Protein AF-A0A4Q3UPG7-F1 (afdb_monomer_lite)

Structure (mmCIF, N/CA/C/O backbone):
data_AF-A0A4Q3UPG7-F1
#
_entry.id   AF-A0A4Q3UPG7-F1
#
loop_
_atom_site.group_PDB
_atom_site.id
_atom_site.type_symbol
_atom_site.label_atom_id
_atom_site.label_alt_id
_atom_site.label_comp_id
_atom_site.label_asym_id
_atom_site.label_entity_id
_atom_site.label_seq_id
_atom_site.pdbx_PDB_ins_code
_atom_site.Cartn_x
_atom_site.Cartn_y
_atom_site.Cartn_z
_atom_site.occupancy
_atom_site.B_iso_or_equiv
_atom_site.auth_seq_id
_atom_site.auth_comp_id
_atom_site.auth_asym_id
_atom_site.auth_atom_id
_atom_site.pdbx_PDB_model_num
ATOM 1 N N . MET A 1 1 ? -21.166 -7.606 -18.083 1.00 28.77 1 MET A N 1
ATOM 2 C CA . MET A 1 1 ? -20.524 -8.848 -18.557 1.00 28.77 1 MET A CA 1
ATOM 3 C C . MET A 1 1 ? -19.059 -8.763 -18.164 1.00 28.77 1 MET A C 1
ATOM 5 O O . MET A 1 1 ? -18.473 -7.734 -18.474 1.00 28.77 1 MET A O 1
ATOM 9 N N . PRO A 1 2 ? -18.499 -9.704 -17.388 1.00 33.84 2 PRO A N 1
ATOM 10 C CA . PRO A 1 2 ? -17.054 -9.755 -17.221 1.00 33.84 2 PRO A CA 1
ATOM 11 C C . PRO A 1 2 ? -16.458 -10.169 -18.568 1.00 33.84 2 PRO A C 1
ATOM 13 O O . PRO A 1 2 ? -16.921 -11.130 -19.182 1.00 33.84 2 PRO A O 1
ATOM 16 N N . GLU A 1 3 ? -15.513 -9.381 -19.060 1.00 32.72 3 GLU A N 1
ATOM 17 C CA . GLU A 1 3 ? -14.758 -9.697 -20.264 1.00 32.72 3 GLU A CA 1
ATOM 18 C C . GLU A 1 3 ? -13.868 -10.898 -19.935 1.00 32.72 3 GLU A C 1
ATOM 20 O O . GLU A 1 3 ? -12.996 -10.824 -19.071 1.00 32.72 3 GLU A O 1
ATOM 25 N N . VAL A 1 4 ? -14.188 -12.047 -20.531 1.00 39.09 4 VAL A N 1
ATOM 26 C CA . VAL A 1 4 ? -13.334 -13.231 -20.474 1.00 39.09 4 VAL A CA 1
ATOM 27 C C . VAL A 1 4 ? -12.266 -13.004 -21.527 1.00 39.09 4 VAL A C 1
ATOM 29 O O . VAL A 1 4 ? -12.502 -13.228 -22.713 1.00 39.09 4 VAL A O 1
ATOM 32 N N . GLU A 1 5 ? -11.116 -12.496 -21.099 1.00 46.00 5 GLU A N 1
ATOM 33 C CA . GLU A 1 5 ? -9.942 -12.417 -21.953 1.00 46.00 5 GLU A CA 1
ATOM 34 C C . GLU A 1 5 ? -9.427 -13.844 -22.173 1.00 46.00 5 GLU A C 1
ATOM 36 O O . GLU A 1 5 ? -8.836 -14.473 -21.295 1.00 46.00 5 GLU A O 1
ATOM 41 N N . TYR A 1 6 ? -9.770 -14.403 -23.333 1.00 40.75 6 TYR A N 1
ATOM 42 C CA . TYR A 1 6 ? -9.279 -15.695 -23.790 1.00 40.75 6 TYR A CA 1
ATOM 43 C C . TYR A 1 6 ? -7.792 -15.531 -24.109 1.00 40.75 6 TYR A C 1
ATOM 45 O O . TYR A 1 6 ? -7.445 -15.028 -25.174 1.00 40.75 6 TYR A O 1
ATOM 53 N N . MET A 1 7 ? -6.914 -15.938 -23.195 1.00 46.81 7 MET A N 1
ATOM 54 C CA . MET A 1 7 ? -5.507 -16.153 -23.525 1.00 46.81 7 MET A CA 1
ATOM 55 C C . MET A 1 7 ? -5.405 -17.542 -24.164 1.00 46.81 7 MET A C 1
ATOM 57 O O . MET A 1 7 ? -5.657 -18.534 -23.476 1.00 46.81 7 MET A O 1
ATOM 61 N N . PRO A 1 8 ? -5.126 -17.658 -25.476 1.00 43.03 8 PRO A N 1
ATOM 62 C CA . PRO A 1 8 ? -4.897 -18.957 -26.086 1.00 43.03 8 PRO A CA 1
ATOM 63 C C . PRO A 1 8 ? -3.608 -19.515 -25.487 1.00 43.03 8 PRO A C 1
ATOM 65 O O . PRO A 1 8 ? -2.598 -18.816 -25.469 1.00 43.03 8 PRO A O 1
ATOM 68 N N . GLU A 1 9 ? -3.632 -20.758 -25.009 1.00 48.66 9 GLU A N 1
ATOM 69 C CA . GLU A 1 9 ? -2.475 -21.379 -24.349 1.00 48.66 9 GLU A CA 1
ATOM 70 C C . GLU A 1 9 ? -1.226 -21.495 -25.247 1.00 48.66 9 GLU A C 1
ATOM 72 O O . GLU A 1 9 ? -0.156 -21.753 -24.713 1.00 48.66 9 GLU A O 1
ATOM 77 N N . ASP A 1 10 ? -1.312 -21.230 -26.560 1.00 47.03 10 ASP A N 1
ATOM 78 C CA . ASP A 1 10 ? -0.224 -21.486 -27.514 1.00 47.03 10 ASP A CA 1
ATOM 79 C C . ASP A 1 10 ? -0.168 -20.501 -28.712 1.00 47.03 10 ASP A C 1
ATOM 81 O O . ASP A 1 10 ? -0.191 -20.920 -29.876 1.00 47.03 10 ASP A O 1
ATOM 85 N N . LEU A 1 11 ? -0.079 -19.181 -28.495 1.00 44.44 11 LEU A N 1
ATOM 86 C CA . LEU A 1 11 ? 0.258 -18.265 -29.601 1.00 44.44 11 LEU A CA 1
ATOM 87 C C . LEU A 1 11 ? 1.758 -18.344 -29.926 1.00 44.44 11 LEU A C 1
ATOM 89 O O . LEU A 1 11 ? 2.592 -17.646 -29.365 1.00 44.44 11 LEU A O 1
ATOM 93 N N . GLN A 1 12 ? 2.112 -19.218 -30.868 1.00 42.25 12 GLN A N 1
ATOM 94 C CA . GLN A 1 12 ? 3.460 -19.270 -31.430 1.00 42.25 12 GLN A CA 1
ATOM 95 C C . GLN A 1 12 ? 3.662 -18.132 -32.440 1.00 42.25 12 GLN A C 1
ATOM 97 O O . GLN A 1 12 ? 3.171 -18.201 -33.569 1.00 42.25 12 GLN A O 1
ATOM 102 N N . PHE A 1 13 ? 4.451 -17.118 -32.082 1.00 41.75 13 PHE A N 1
ATOM 103 C CA . PHE A 1 13 ? 5.036 -16.185 -33.046 1.00 41.75 13 PHE A CA 1
ATOM 104 C C . PHE A 1 13 ? 6.490 -16.584 -33.337 1.00 41.75 13 PHE A C 1
ATOM 106 O O . PHE A 1 13 ? 7.364 -16.553 -32.478 1.00 41.75 13 PHE A O 1
ATOM 113 N N . ASN A 1 14 ? 6.758 -16.955 -34.593 1.00 37.34 14 ASN A N 1
ATOM 114 C CA . ASN A 1 14 ? 8.103 -17.195 -35.132 1.00 37.34 14 ASN A CA 1
ATOM 115 C C . ASN A 1 14 ? 8.915 -18.338 -34.472 1.00 37.34 14 ASN A C 1
ATOM 117 O O . ASN A 1 14 ? 10.132 -18.237 -34.322 1.00 37.34 14 ASN A O 1
ATOM 121 N N . GLY A 1 15 ? 8.259 -19.442 -34.091 1.00 41.75 15 GLY A N 1
ATOM 122 C CA . GLY A 1 15 ? 8.940 -20.676 -33.659 1.00 41.75 15 GLY A CA 1
ATOM 123 C C . GLY A 1 15 ? 9.622 -20.606 -32.287 1.00 41.75 15 GLY A C 1
ATOM 124 O O . GLY A 1 15 ? 10.396 -21.495 -31.935 1.00 41.75 15 GLY A O 1
ATOM 125 N N . GLN A 1 16 ? 9.342 -19.564 -31.509 1.00 41.81 16 GLN A N 1
ATOM 126 C CA . GLN A 1 16 ? 9.644 -19.496 -30.085 1.00 41.81 16 GLN A CA 1
ATOM 127 C C . GLN A 1 16 ? 8.334 -19.792 -29.342 1.00 41.81 16 GLN A C 1
ATOM 129 O O . GLN A 1 16 ? 7.295 -19.230 -29.688 1.00 41.81 16 GLN A O 1
ATOM 134 N N . LEU A 1 17 ? 8.359 -20.692 -28.357 1.00 42.75 17 LEU A N 1
ATOM 135 C CA . LEU A 1 17 ? 7.276 -20.771 -27.376 1.00 42.75 17 LEU A CA 1
ATOM 136 C C . LEU A 1 17 ? 7.246 -19.405 -26.679 1.00 42.75 17 LEU A C 1
ATOM 138 O O . LEU A 1 17 ? 8.226 -19.048 -26.023 1.00 42.75 17 LEU A O 1
ATOM 142 N N . GLU A 1 18 ? 6.190 -18.612 -26.869 1.00 46.19 18 GLU A N 1
ATOM 143 C CA . GLU A 1 18 ? 5.975 -17.442 -26.023 1.00 46.19 18 GLU A CA 1
ATOM 144 C C . GLU A 1 18 ? 5.676 -17.967 -24.622 1.00 46.19 18 GLU A C 1
ATOM 146 O O . GLU A 1 18 ? 4.547 -18.291 -24.270 1.00 46.19 18 GLU A O 1
ATOM 151 N N . ASP A 1 19 ? 6.722 -18.046 -23.804 1.00 45.44 19 ASP A N 1
ATOM 152 C CA . ASP A 1 19 ? 6.666 -18.327 -22.369 1.00 45.44 19 ASP A CA 1
ATOM 153 C C . ASP A 1 19 ? 6.059 -17.128 -21.604 1.00 45.44 19 ASP A C 1
ATOM 155 O O . ASP A 1 19 ? 6.418 -16.809 -20.473 1.00 45.44 19 ASP A O 1
ATOM 159 N N . TYR A 1 20 ? 5.137 -16.409 -22.250 1.00 47.00 20 TYR A N 1
ATOM 160 C CA . TYR A 1 20 ? 4.402 -15.278 -21.719 1.00 47.00 20 TYR A CA 1
ATOM 161 C C . TYR A 1 20 ? 3.188 -15.799 -20.957 1.00 47.00 20 TYR A C 1
ATOM 163 O O . TYR A 1 20 ? 2.046 -15.422 -21.205 1.00 47.00 20 TYR A O 1
ATOM 171 N N . LYS A 1 21 ? 3.434 -16.729 -20.031 1.00 48.00 21 LYS A N 1
ATOM 172 C CA . LYS A 1 21 ? 2.437 -17.067 -19.027 1.00 48.00 21 LYS A CA 1
ATOM 173 C C . LYS A 1 21 ? 2.444 -15.916 -18.039 1.00 48.00 21 LYS A C 1
ATOM 175 O O . LYS A 1 21 ? 3.421 -15.790 -17.295 1.00 48.00 21 LYS A O 1
ATOM 180 N N . PRO A 1 22 ? 1.405 -15.069 -17.998 1.00 55.09 22 PRO A N 1
ATOM 181 C CA . PRO A 1 22 ? 1.314 -14.142 -16.897 1.00 55.09 22 PRO A CA 1
ATOM 182 C C . PRO A 1 22 ? 1.354 -14.937 -15.596 1.00 55.09 22 PRO A C 1
ATOM 184 O O . PRO A 1 22 ? 0.688 -15.969 -15.478 1.00 55.09 22 PRO A O 1
ATOM 187 N N . GLN A 1 23 ? 2.158 -14.494 -14.633 1.00 57.50 23 GLN A N 1
ATOM 188 C CA . GLN A 1 23 ? 2.256 -15.183 -13.351 1.00 57.50 23 GLN A CA 1
ATOM 189 C C . GLN A 1 23 ? 0.854 -15.365 -12.748 1.00 57.50 23 GLN A C 1
ATOM 191 O O . GLN A 1 23 ? 0.198 -14.395 -12.365 1.00 57.50 23 GLN A O 1
ATOM 196 N N . VAL A 1 24 ? 0.406 -16.616 -12.628 1.00 59.88 24 VAL A N 1
ATOM 197 C CA . VAL A 1 24 ? -0.835 -16.955 -11.927 1.00 59.88 24 VAL A CA 1
ATOM 198 C C . VAL A 1 24 ? -0.536 -16.931 -10.431 1.00 59.88 24 VAL A C 1
ATOM 200 O O . VAL A 1 24 ? -0.119 -17.919 -9.828 1.00 59.88 24 VAL A O 1
ATOM 203 N N . ALA A 1 25 ? -0.688 -15.755 -9.833 1.00 67.50 25 ALA A N 1
ATOM 204 C CA . ALA A 1 25 ? -0.601 -15.566 -8.395 1.00 67.50 25 ALA A CA 1
ATOM 205 C C . ALA A 1 25 ? -1.953 -15.919 -7.750 1.00 67.50 25 ALA A C 1
ATOM 207 O O . ALA A 1 25 ? -2.943 -15.215 -7.939 1.00 67.50 25 ALA A O 1
ATOM 208 N N . CYS A 1 26 ? -1.997 -16.995 -6.959 1.00 73.56 26 CYS A N 1
ATOM 209 C CA . CYS A 1 26 ? -3.154 -17.358 -6.133 1.00 73.56 26 CYS A CA 1
ATOM 210 C C . CYS A 1 26 ? -2.813 -17.176 -4.645 1.00 73.56 26 CYS A C 1
ATOM 212 O O . CYS A 1 26 ? -2.568 -18.167 -3.954 1.00 73.56 26 CYS A O 1
ATOM 214 N N . PRO A 1 27 ? -2.722 -15.928 -4.145 1.00 81.81 27 PRO A N 1
ATOM 215 C CA . PRO A 1 27 ? -2.449 -15.693 -2.737 1.00 81.81 27 PRO A CA 1
ATOM 216 C C . PRO A 1 27 ? -3.600 -16.210 -1.872 1.00 81.81 27 PRO A C 1
ATOM 218 O O . PRO A 1 27 ? -4.745 -16.335 -2.315 1.00 81.81 27 PRO A O 1
ATOM 221 N N . THR A 1 28 ? -3.292 -16.474 -0.608 1.00 88.44 28 THR A N 1
ATOM 222 C CA . THR A 1 28 ? -4.290 -16.837 0.397 1.00 88.44 28 THR A CA 1
ATOM 223 C C . THR A 1 28 ? -5.386 -15.778 0.477 1.00 88.44 28 THR A C 1
ATOM 225 O O . THR A 1 28 ? -5.110 -14.578 0.517 1.00 88.44 28 THR A O 1
ATOM 228 N N . GLU A 1 29 ? -6.638 -16.231 0.505 1.00 88.62 29 GLU A N 1
ATOM 229 C CA . GLU A 1 29 ? -7.807 -15.356 0.542 1.00 88.62 29 GLU A CA 1
ATOM 230 C C . GLU A 1 29 ? -7.776 -14.424 1.763 1.00 88.62 29 GLU A C 1
ATOM 232 O O . GLU A 1 29 ? -7.679 -14.872 2.909 1.00 88.62 29 GLU A O 1
ATOM 237 N N . ALA A 1 30 ? -7.933 -13.122 1.514 1.00 91.12 30 ALA A N 1
ATOM 238 C CA . ALA A 1 30 ? -8.031 -12.122 2.566 1.00 91.12 30 ALA A CA 1
ATOM 239 C C . ALA A 1 30 ? -9.278 -12.335 3.444 1.00 91.12 30 ALA A C 1
ATOM 241 O O . ALA A 1 30 ? -10.335 -12.770 2.986 1.00 91.12 30 ALA A O 1
ATOM 242 N N . ARG A 1 31 ? -9.181 -11.979 4.726 1.00 92.44 31 ARG A N 1
ATOM 243 C CA . ARG A 1 31 ? -10.301 -12.046 5.675 1.00 92.44 31 ARG A CA 1
ATOM 244 C C . ARG A 1 31 ? -10.858 -10.651 5.942 1.00 92.44 31 ARG A C 1
ATOM 246 O O . ARG A 1 31 ? -10.098 -9.694 6.071 1.00 92.44 31 ARG A O 1
ATOM 253 N N . ARG A 1 32 ? -12.188 -10.544 6.040 1.00 92.31 32 ARG A N 1
ATOM 254 C CA . ARG A 1 32 ? -12.870 -9.322 6.502 1.00 92.31 32 ARG A CA 1
ATOM 255 C C . ARG A 1 32 ? -12.508 -9.025 7.960 1.00 92.31 32 ARG A C 1
ATOM 257 O O . ARG A 1 32 ? -12.019 -9.900 8.679 1.00 92.31 32 ARG A O 1
ATOM 264 N N . LEU A 1 33 ? -12.767 -7.791 8.393 1.00 89.94 33 LEU A N 1
ATOM 265 C CA . LEU A 1 33 ? -12.587 -7.405 9.789 1.00 89.94 33 LEU A CA 1
ATOM 266 C C . LEU A 1 33 ? -13.518 -8.228 10.675 1.00 89.94 33 LEU A C 1
ATOM 268 O O . LEU A 1 33 ? -14.729 -8.271 10.472 1.00 89.94 33 LEU A O 1
ATOM 272 N N . GLN A 1 34 ? -12.921 -8.898 11.650 1.00 90.31 34 GLN A N 1
ATOM 273 C CA . GLN A 1 34 ? -13.610 -9.751 12.602 1.00 90.31 34 GLN A CA 1
ATOM 274 C C . GLN A 1 34 ? -12.802 -9.829 13.892 1.00 90.31 34 GLN A C 1
ATOM 276 O O . GLN A 1 34 ? -11.616 -9.488 13.926 1.00 90.31 34 GLN A O 1
ATOM 281 N N . SER A 1 35 ? -13.445 -10.302 14.956 1.00 91.38 35 SER A N 1
ATOM 282 C CA . SER A 1 35 ? -12.731 -10.657 16.176 1.00 91.38 35 SER A CA 1
ATOM 283 C C . SER A 1 35 ? -11.923 -11.932 15.944 1.00 91.38 35 SER A C 1
ATOM 285 O O . SER A 1 35 ? -12.436 -12.904 15.391 1.00 91.38 35 SER A O 1
ATOM 287 N N . TRP A 1 36 ? -10.666 -11.926 16.379 1.00 94.50 36 TRP A N 1
ATOM 288 C CA . TRP A 1 36 ? -9.783 -13.081 16.306 1.00 94.50 36 TRP A CA 1
ATOM 289 C C . TRP A 1 36 ? -9.344 -13.503 17.705 1.00 94.50 36 TRP A C 1
ATOM 291 O O . TRP A 1 36 ? -8.939 -12.665 18.512 1.00 94.50 36 TRP A O 1
ATOM 301 N N . SER A 1 37 ? -9.340 -14.811 17.971 1.00 97.12 37 SER A N 1
ATOM 302 C CA . SER A 1 37 ? -8.476 -15.346 19.025 1.00 97.12 37 SER A CA 1
ATOM 303 C C . SER A 1 37 ? -7.020 -15.313 18.550 1.00 97.12 37 SER A C 1
ATOM 305 O O . SER A 1 37 ? -6.747 -15.348 17.346 1.00 97.12 37 SER A O 1
ATOM 307 N N . ARG A 1 38 ? -6.070 -15.268 19.492 1.00 94.81 38 ARG A N 1
ATOM 308 C CA . ARG A 1 38 ? -4.634 -15.277 19.170 1.00 94.81 38 ARG A CA 1
ATOM 309 C C . ARG A 1 38 ? -4.253 -16.487 18.309 1.00 94.81 38 ARG A C 1
ATOM 311 O O . ARG A 1 38 ? -3.569 -16.318 17.304 1.00 94.81 38 ARG A O 1
ATOM 318 N N . ASP A 1 39 ? -4.749 -17.668 18.662 1.00 97.06 39 ASP A N 1
ATOM 319 C CA . ASP A 1 39 ? -4.423 -18.911 17.955 1.00 97.06 39 ASP A CA 1
ATOM 320 C C . ASP A 1 39 ? -5.033 -18.953 16.552 1.00 97.06 39 ASP A C 1
ATOM 322 O O . ASP A 1 39 ? -4.366 -19.355 15.597 1.00 97.06 39 ASP A O 1
ATOM 326 N N . ALA A 1 40 ? -6.275 -18.481 16.393 1.00 96.62 40 ALA A N 1
ATOM 327 C CA . ALA A 1 40 ? -6.917 -18.411 15.083 1.00 96.62 40 ALA A CA 1
ATOM 328 C C . ALA A 1 40 ? -6.204 -17.408 14.164 1.00 96.62 40 ALA A C 1
ATOM 330 O O . ALA A 1 40 ? -5.979 -17.709 12.990 1.00 96.62 40 ALA A O 1
ATOM 331 N N . LEU A 1 41 ? -5.797 -16.251 14.701 1.00 95.00 41 LEU A N 1
ATOM 332 C CA . LEU A 1 41 ? -5.026 -15.266 13.947 1.00 95.00 41 LEU A CA 1
ATOM 333 C C . LEU A 1 41 ? -3.671 -15.835 13.529 1.00 95.00 41 LEU A C 1
ATOM 335 O O . LEU A 1 41 ? -3.329 -15.765 12.355 1.00 95.00 41 LEU A O 1
ATOM 339 N N . SER A 1 42 ? -2.922 -16.434 14.459 1.00 95.06 42 SER A N 1
ATOM 340 C CA . SER A 1 42 ? -1.618 -17.039 14.161 1.00 95.06 42 SER A CA 1
ATOM 341 C C . SER A 1 42 ? -1.739 -18.135 13.100 1.00 95.06 42 SER A C 1
ATOM 343 O O . SER A 1 42 ? -0.975 -18.148 12.136 1.00 95.06 42 SER A O 1
ATOM 345 N N . THR A 1 43 ? -2.756 -18.993 13.218 1.00 95.88 43 THR A N 1
ATOM 346 C CA . THR A 1 43 ? -3.044 -20.038 12.228 1.00 95.88 43 THR A CA 1
ATOM 347 C C . THR A 1 43 ? -3.268 -19.435 10.847 1.00 95.88 43 THR A C 1
ATOM 349 O O . THR A 1 43 ? -2.646 -19.873 9.885 1.00 95.88 43 THR A O 1
ATOM 352 N N . TYR A 1 44 ? -4.103 -18.398 10.743 1.00 94.88 44 TYR A N 1
ATOM 353 C CA . TYR A 1 44 ? -4.355 -17.717 9.476 1.00 94.88 44 TYR A CA 1
ATOM 354 C C . TYR A 1 44 ? -3.095 -17.043 8.916 1.00 94.88 44 TYR A C 1
ATOM 356 O O . TYR A 1 44 ? -2.772 -17.245 7.747 1.00 94.88 44 TYR A O 1
ATOM 364 N N . LEU A 1 45 ? -2.338 -16.309 9.736 1.00 92.44 45 LEU A N 1
ATOM 365 C CA . LEU A 1 45 ? -1.101 -15.651 9.304 1.00 92.44 45 LEU A CA 1
ATOM 366 C C . LEU A 1 45 ? -0.079 -16.656 8.747 1.00 92.44 45 LEU A C 1
ATOM 368 O O . LEU A 1 45 ? 0.544 -16.385 7.724 1.00 92.44 45 LEU A O 1
ATOM 372 N N . ASN A 1 46 ? 0.017 -17.854 9.330 1.00 92.06 46 ASN A N 1
ATOM 373 C CA . ASN A 1 46 ? 0.909 -18.917 8.850 1.00 92.06 46 ASN A CA 1
ATOM 374 C C . ASN A 1 46 ? 0.517 -19.485 7.472 1.00 92.06 46 ASN A C 1
ATOM 376 O O . ASN A 1 46 ? 1.351 -20.098 6.795 1.00 92.06 46 ASN A O 1
ATOM 380 N N . THR A 1 47 ? -0.731 -19.274 7.038 1.00 91.12 47 THR A N 1
ATOM 381 C CA . THR A 1 47 ? -1.189 -19.657 5.693 1.00 91.12 47 THR A CA 1
ATOM 382 C C . THR A 1 47 ? -0.848 -18.626 4.624 1.00 91.12 47 THR A C 1
ATOM 384 O O . THR A 1 47 ? -0.948 -18.944 3.443 1.00 91.12 47 THR A O 1
ATOM 387 N N . LEU A 1 48 ? -0.448 -17.404 4.990 1.00 88.69 48 LEU A N 1
ATOM 388 C CA . LEU A 1 48 ? -0.152 -16.358 4.014 1.00 88.69 48 LEU A CA 1
ATOM 389 C C . LEU A 1 48 ? 1.108 -16.708 3.211 1.00 88.69 48 LEU A C 1
ATOM 391 O O . LEU A 1 48 ? 2.114 -17.183 3.747 1.00 88.69 48 LEU A O 1
ATOM 395 N N . ARG A 1 49 ? 1.040 -16.489 1.898 1.00 83.00 49 ARG A N 1
ATOM 396 C CA . ARG A 1 49 ? 2.144 -16.689 0.956 1.00 83.00 49 ARG A CA 1
ATOM 397 C C . ARG A 1 49 ? 2.198 -15.493 0.016 1.00 83.00 49 ARG A C 1
ATOM 399 O O . ARG A 1 49 ? 1.213 -15.211 -0.667 1.00 83.00 49 ARG A O 1
ATOM 406 N N . ALA A 1 50 ? 3.329 -14.795 0.006 1.00 79.75 50 ALA A N 1
ATOM 407 C CA . ALA A 1 50 ? 3.583 -13.728 -0.950 1.00 79.75 50 ALA A CA 1
ATOM 408 C C . ALA A 1 50 ? 3.858 -14.341 -2.333 1.00 79.75 50 ALA A C 1
ATOM 410 O O . ALA A 1 50 ? 4.652 -15.269 -2.467 1.00 79.75 50 ALA A O 1
ATOM 411 N N . THR A 1 51 ? 3.149 -13.858 -3.348 1.00 77.69 51 THR A N 1
ATOM 412 C CA . THR A 1 51 ? 3.301 -14.247 -4.755 1.00 77.69 51 THR A CA 1
ATOM 413 C C . THR A 1 51 ? 2.778 -13.104 -5.627 1.00 77.69 51 THR A C 1
ATOM 415 O O . THR A 1 51 ? 1.935 -12.326 -5.177 1.00 77.69 51 THR A O 1
ATOM 418 N N . GLY A 1 52 ? 3.254 -12.998 -6.864 1.00 80.06 52 GLY A N 1
ATOM 419 C CA . GLY A 1 52 ? 2.977 -11.872 -7.757 1.00 80.06 52 GLY A CA 1
ATOM 420 C C . GLY A 1 52 ? 3.960 -10.709 -7.595 1.00 80.06 52 GLY A C 1
ATOM 421 O O . GLY A 1 52 ? 5.055 -10.874 -7.062 1.00 80.06 52 GLY A O 1
ATOM 422 N N . GLY A 1 53 ? 3.547 -9.535 -8.080 1.00 84.31 53 GLY A N 1
ATOM 423 C CA . GLY A 1 53 ? 4.293 -8.281 -7.954 1.00 84.31 53 GLY A CA 1
ATOM 424 C C . GLY A 1 53 ? 3.956 -7.490 -6.685 1.00 84.31 53 GLY A C 1
ATOM 425 O O . GLY A 1 53 ? 2.976 -7.757 -5.985 1.00 84.31 53 GLY A O 1
ATOM 426 N N . THR A 1 54 ? 4.736 -6.447 -6.433 1.00 88.25 54 THR A N 1
ATOM 427 C CA . THR A 1 54 ? 4.658 -5.564 -5.266 1.00 88.25 54 THR A CA 1
ATOM 428 C C . THR A 1 54 ? 3.828 -4.317 -5.578 1.00 88.25 54 THR A C 1
ATOM 430 O O . THR A 1 54 ? 4.350 -3.262 -5.936 1.00 88.25 54 THR A O 1
ATOM 433 N N . TYR A 1 55 ? 2.506 -4.421 -5.418 1.00 91.19 55 TYR A N 1
ATOM 434 C CA . TYR A 1 55 ? 1.569 -3.305 -5.604 1.00 91.19 55 TYR A CA 1
ATOM 435 C C . TYR A 1 55 ? 1.184 -2.639 -4.277 1.00 91.19 55 TYR A C 1
ATOM 437 O O . TYR A 1 55 ? 0.178 -3.002 -3.652 1.00 91.19 55 TYR A O 1
ATOM 445 N N . HIS A 1 56 ? 1.937 -1.618 -3.857 1.00 94.00 56 HIS A N 1
ATOM 446 C CA . HIS A 1 56 ? 1.627 -0.920 -2.602 1.00 94.00 56 HIS A CA 1
ATOM 447 C C . HIS A 1 56 ? 0.275 -0.199 -2.634 1.00 94.00 56 HIS A C 1
ATOM 449 O O . HIS A 1 56 ? -0.481 -0.243 -1.659 1.00 94.00 56 HIS A O 1
ATOM 455 N N . ASP A 1 57 ? -0.078 0.420 -3.763 1.00 95.12 57 ASP A N 1
ATOM 456 C CA . ASP A 1 57 ? -1.335 1.156 -3.914 1.00 95.12 57 ASP A CA 1
ATOM 457 C C . ASP A 1 57 ? -2.563 0.238 -3.861 1.00 95.12 57 ASP A C 1
ATOM 459 O O . ASP A 1 57 ? -3.569 0.594 -3.244 1.00 95.12 57 ASP A O 1
ATOM 463 N N . ASN A 1 58 ? -2.492 -0.962 -4.444 1.00 93.12 58 ASN A N 1
ATOM 464 C CA . ASN A 1 58 ? -3.577 -1.939 -4.362 1.00 93.12 58 ASN A CA 1
ATOM 465 C C . ASN A 1 58 ? -3.795 -2.419 -2.922 1.00 93.12 58 ASN A C 1
ATOM 467 O O . ASN A 1 58 ? -4.943 -2.440 -2.463 1.00 93.12 58 ASN A O 1
ATOM 471 N N . GLY A 1 59 ? -2.717 -2.751 -2.201 1.00 92.44 59 GLY A N 1
ATOM 472 C CA . GLY A 1 59 ? -2.793 -3.145 -0.792 1.00 92.44 59 GLY A CA 1
ATOM 473 C C . GLY A 1 59 ? -3.425 -2.049 0.069 1.00 92.44 59 GLY A C 1
ATOM 474 O O . GLY A 1 59 ? -4.416 -2.287 0.764 1.00 92.44 59 GLY A O 1
ATOM 475 N N . MET A 1 60 ? -2.930 -0.815 -0.059 1.00 96.69 60 MET A N 1
ATOM 476 C CA . MET A 1 60 ? -3.451 0.332 0.688 1.00 96.69 60 MET A CA 1
ATOM 477 C C . MET A 1 60 ? -4.917 0.639 0.343 1.00 96.69 60 MET A C 1
ATOM 479 O O . MET A 1 60 ? -5.740 0.882 1.227 1.00 96.69 60 MET A O 1
ATOM 483 N N . ARG A 1 61 ? -5.295 0.572 -0.939 1.00 95.44 61 ARG A N 1
ATOM 484 C CA . ARG A 1 61 ? -6.677 0.804 -1.384 1.00 95.44 61 ARG A CA 1
ATOM 485 C C . ARG A 1 61 ? -7.653 -0.189 -0.757 1.00 95.44 61 ARG A C 1
ATOM 487 O O . ARG A 1 61 ? -8.741 0.211 -0.335 1.00 95.44 61 ARG A O 1
ATOM 494 N N . TRP A 1 62 ? -7.298 -1.471 -0.718 1.00 94.00 62 TRP A N 1
ATOM 495 C CA . TRP A 1 62 ? -8.141 -2.487 -0.091 1.00 94.00 62 TRP A CA 1
ATOM 496 C C . TRP A 1 62 ? -8.200 -2.328 1.425 1.00 94.00 62 TRP A C 1
ATOM 498 O O . TRP A 1 62 ? -9.300 -2.400 1.970 1.00 94.00 62 TRP A O 1
ATOM 508 N N . ALA A 1 63 ? -7.085 -1.999 2.084 1.00 95.38 63 ALA A N 1
ATOM 509 C CA . ALA A 1 63 ? -7.066 -1.707 3.518 1.00 95.38 63 ALA A CA 1
ATOM 510 C C . ALA A 1 63 ? -8.033 -0.563 3.883 1.00 95.38 63 ALA A C 1
ATOM 512 O O . ALA A 1 63 ? -8.868 -0.706 4.776 1.00 95.38 63 ALA A O 1
ATOM 513 N N . ILE A 1 64 ? -8.014 0.542 3.126 1.00 95.25 64 ILE A N 1
ATOM 514 C CA . ILE A 1 64 ? -8.931 1.676 3.336 1.00 95.25 64 ILE A CA 1
ATOM 515 C C . ILE A 1 64 ? -10.389 1.267 3.114 1.00 95.25 64 ILE A C 1
ATOM 517 O O . ILE A 1 64 ? -11.271 1.678 3.869 1.00 95.25 64 ILE A O 1
ATOM 521 N N . ARG A 1 65 ? -10.672 0.454 2.089 1.00 93.94 65 ARG A N 1
ATOM 522 C CA . ARG A 1 65 ? -12.034 -0.035 1.820 1.00 93.94 65 ARG A CA 1
ATOM 523 C C . ARG A 1 65 ? -12.544 -0.953 2.917 1.00 93.94 65 ARG A C 1
ATOM 525 O O . ARG A 1 65 ? -13.700 -0.814 3.307 1.00 93.94 65 ARG A O 1
ATOM 532 N N . MET A 1 66 ? -11.691 -1.843 3.416 1.00 93.69 66 MET A N 1
ATOM 533 C CA . MET A 1 66 ? -12.006 -2.717 4.542 1.00 93.69 66 MET A CA 1
ATOM 534 C C . MET A 1 66 ? -12.254 -1.934 5.825 1.00 93.69 66 MET A C 1
ATOM 536 O O . MET A 1 66 ? -13.070 -2.385 6.607 1.00 93.69 66 MET A O 1
ATOM 540 N N . LEU A 1 67 ? -11.619 -0.773 6.018 1.00 94.44 67 LEU A N 1
ATOM 541 C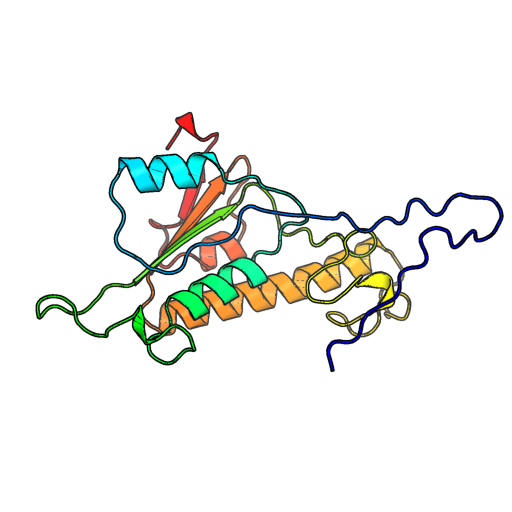 CA . LEU A 1 67 ? -11.797 0.084 7.199 1.00 94.44 67 LEU A CA 1
ATOM 542 C C . LEU A 1 67 ? -12.871 1.176 7.034 1.00 94.44 67 LEU A C 1
ATOM 544 O O . LEU A 1 67 ? -13.125 1.972 7.948 1.00 94.44 67 LEU A O 1
ATOM 548 N N . SER A 1 68 ? -13.498 1.276 5.861 1.00 91.69 68 SER A N 1
ATOM 549 C CA . SER A 1 68 ? -14.437 2.357 5.562 1.00 91.69 68 SER A CA 1
ATOM 550 C C . SER A 1 68 ? -15.799 2.131 6.223 1.00 91.69 68 SER A C 1
ATOM 552 O O . SER A 1 68 ? -16.519 1.196 5.881 1.00 91.69 68 SER A O 1
ATOM 554 N N . GLY A 1 69 ? -16.208 3.059 7.096 1.00 90.25 69 GLY A N 1
ATOM 555 C CA . GLY A 1 69 ? -17.532 3.032 7.740 1.00 90.25 69 GLY A CA 1
ATOM 556 C C . GLY A 1 69 ? -18.703 3.342 6.797 1.00 90.25 69 GLY A C 1
ATOM 557 O O . GLY A 1 69 ? -19.850 3.117 7.153 1.00 90.25 69 GLY A O 1
ATOM 558 N N . SER A 1 70 ? -18.427 3.834 5.587 1.00 89.69 70 SER A N 1
ATOM 559 C CA . SER A 1 70 ? -19.428 4.123 4.548 1.00 89.69 70 SER A CA 1
ATOM 560 C C . SER A 1 70 ? -19.261 3.257 3.292 1.00 89.69 70 SER A C 1
ATOM 562 O O . SER A 1 70 ? -19.871 3.532 2.263 1.00 89.69 70 SER A O 1
ATOM 564 N N . GLY A 1 71 ? -18.397 2.235 3.345 1.00 90.06 71 GLY A N 1
ATOM 565 C CA . GLY A 1 71 ? -18.136 1.332 2.224 1.00 90.06 71 GLY A CA 1
ATOM 566 C C . GLY A 1 71 ? -19.029 0.089 2.209 1.00 90.06 71 GLY A C 1
ATOM 567 O O . GLY A 1 71 ? -19.913 -0.082 3.042 1.00 90.06 71 GLY A O 1
ATOM 568 N N . VAL A 1 72 ? -18.730 -0.828 1.286 1.00 92.19 72 VAL A N 1
ATOM 569 C CA . VAL A 1 72 ? -19.412 -2.134 1.165 1.00 92.19 72 VAL A CA 1
ATOM 570 C C . VAL A 1 72 ? -19.235 -3.037 2.396 1.00 92.19 72 VAL A C 1
ATOM 572 O O . VAL A 1 72 ? -20.020 -3.955 2.598 1.00 92.19 72 VAL A O 1
ATOM 575 N N . PHE A 1 73 ? -18.228 -2.760 3.229 1.00 93.00 73 PHE A N 1
ATOM 576 C CA . PHE A 1 73 ? -17.946 -3.457 4.488 1.00 93.00 73 PHE A CA 1
ATOM 577 C C . PHE A 1 73 ? -18.278 -2.595 5.717 1.00 93.00 73 PHE A C 1
ATOM 579 O O . PHE A 1 73 ? -17.716 -2.792 6.794 1.00 93.00 73 PHE A O 1
ATOM 586 N N . SER A 1 74 ? -19.176 -1.615 5.572 1.00 91.50 74 SER A N 1
ATOM 587 C CA . SER A 1 74 ? -19.586 -0.718 6.663 1.00 91.50 74 SER A CA 1
ATOM 588 C C . SER A 1 74 ? -20.123 -1.467 7.884 1.00 91.50 74 SER A C 1
ATOM 590 O O . SER A 1 74 ? -19.877 -1.036 9.008 1.00 91.50 74 SER A O 1
ATOM 592 N N . SER A 1 75 ? -20.772 -2.620 7.676 1.00 91.56 75 SER A N 1
ATOM 593 C CA . SER A 1 75 ? -21.253 -3.506 8.746 1.00 91.56 75 SER A CA 1
ATOM 594 C C . SER A 1 75 ? -20.154 -3.951 9.713 1.00 91.56 75 SER A C 1
ATOM 596 O O . SER A 1 75 ? -20.440 -4.199 10.879 1.00 91.56 75 SER A O 1
ATOM 598 N N . ASP A 1 76 ? -18.908 -4.030 9.245 1.00 91.81 76 ASP A N 1
ATOM 599 C CA . ASP A 1 76 ? -17.765 -4.492 10.042 1.00 91.81 76 ASP A CA 1
ATOM 600 C C . ASP A 1 76 ? -17.035 -3.321 10.715 1.00 91.81 76 ASP A C 1
ATOM 602 O O . ASP A 1 76 ? -16.082 -3.518 11.464 1.00 91.81 76 ASP A O 1
ATOM 606 N N . ASN A 1 77 ? -17.459 -2.087 10.425 1.00 90.94 77 ASN A N 1
ATOM 607 C CA . ASN A 1 77 ? -16.768 -0.855 10.793 1.00 90.94 77 ASN A CA 1
ATOM 608 C C . ASN A 1 77 ? -17.693 0.124 11.523 1.00 90.94 77 ASN A C 1
ATOM 610 O O . ASN A 1 77 ? -17.879 1.255 11.050 1.00 90.94 77 ASN A O 1
ATOM 614 N N . PRO A 1 78 ? -18.272 -0.271 12.670 1.00 90.19 78 PRO A N 1
ATOM 615 C CA . PRO A 1 78 ? -19.134 0.617 13.429 1.00 90.19 78 PRO A CA 1
ATOM 616 C C . PRO A 1 78 ? -18.345 1.833 13.936 1.00 90.19 78 PRO A C 1
ATOM 618 O O . PRO A 1 78 ? -17.149 1.754 14.216 1.00 90.19 78 PRO A O 1
ATOM 621 N N . ALA A 1 79 ? -19.021 2.976 14.070 1.00 90.00 79 ALA A N 1
ATOM 622 C CA . ALA A 1 79 ? -18.409 4.181 14.635 1.00 90.00 79 ALA A CA 1
ATOM 623 C C . ALA A 1 79 ? -18.072 4.012 16.127 1.00 90.00 79 ALA A C 1
ATOM 625 O O . ALA A 1 79 ? -17.113 4.605 16.621 1.00 90.00 79 ALA A O 1
ATOM 626 N N . THR A 1 80 ? -18.852 3.190 16.834 1.00 91.81 80 THR A N 1
ATOM 627 C CA . THR A 1 80 ? -18.678 2.895 18.254 1.00 91.81 80 THR A CA 1
ATOM 628 C C . THR A 1 80 ? -18.793 1.399 18.529 1.00 91.81 80 THR A C 1
ATOM 630 O O . THR A 1 80 ? -19.548 0.681 17.875 1.00 91.81 80 THR A O 1
ATOM 633 N N . PHE A 1 81 ? -18.049 0.924 19.523 1.00 88.50 81 PHE A N 1
ATOM 634 C CA . PHE A 1 81 ? -18.110 -0.444 20.025 1.00 88.50 81 PHE A CA 1
ATOM 635 C C . PHE A 1 81 ? -18.020 -0.406 21.552 1.00 88.50 81 PHE A C 1
ATOM 637 O O . PHE A 1 81 ? -17.137 0.244 22.107 1.00 88.50 81 PHE A O 1
ATOM 644 N N . GLY A 1 82 ? -18.974 -1.033 22.248 1.00 87.69 82 GLY A N 1
ATOM 645 C CA . GLY A 1 82 ? -19.028 -0.989 23.717 1.00 87.69 82 GLY A CA 1
ATOM 646 C C . GLY A 1 82 ? -19.163 0.427 24.303 1.00 87.69 82 GLY A C 1
ATOM 647 O O . GLY A 1 82 ? -18.648 0.689 25.382 1.00 87.69 82 GLY A O 1
ATOM 648 N N . GLY A 1 83 ? -19.803 1.355 23.580 1.00 91.44 83 GLY A N 1
ATOM 649 C CA . GLY A 1 83 ? -19.967 2.754 24.004 1.00 91.44 83 GLY A CA 1
ATOM 650 C C . GLY A 1 83 ? -18.753 3.660 23.760 1.00 91.44 83 GLY A C 1
ATOM 651 O O . GLY A 1 83 ? -18.840 4.858 24.011 1.00 91.44 83 GLY A O 1
ATOM 652 N N . MET A 1 84 ? -17.653 3.122 23.228 1.00 93.06 84 MET A N 1
ATOM 653 C CA . MET A 1 84 ? -16.429 3.869 22.924 1.00 93.06 84 MET A CA 1
ATOM 654 C C . MET A 1 84 ? -16.250 4.045 21.410 1.00 93.06 84 MET A C 1
ATOM 656 O O . MET A 1 84 ? -16.636 3.149 20.653 1.00 93.06 84 MET A O 1
ATOM 660 N N . PRO A 1 85 ? -15.660 5.159 20.935 1.00 92.56 85 PRO A N 1
ATOM 661 C CA . PRO A 1 85 ? -15.273 5.307 19.535 1.00 92.56 85 PRO A CA 1
ATOM 662 C C . PRO A 1 85 ? -14.291 4.216 19.095 1.00 92.56 85 PRO A C 1
ATOM 664 O O . PRO A 1 85 ? -13.388 3.845 19.844 1.00 92.56 85 PRO A O 1
ATOM 667 N N . VAL A 1 86 ? -14.448 3.718 17.869 1.00 91.62 86 VAL A N 1
ATOM 668 C CA . VAL A 1 86 ? -13.536 2.716 17.298 1.00 91.62 86 VAL A CA 1
ATOM 669 C C . VAL A 1 86 ? -12.316 3.399 16.682 1.00 91.62 86 VAL A C 1
ATOM 671 O O . VAL A 1 86 ? -12.439 4.161 15.722 1.00 91.62 86 VAL A O 1
ATOM 674 N N . SER A 1 87 ? -11.128 3.074 17.192 1.00 93.25 87 SER A N 1
ATOM 675 C CA . SER A 1 87 ? -9.853 3.451 16.572 1.00 93.25 87 SER A CA 1
ATOM 676 C C . SER A 1 87 ? -9.497 2.500 15.430 1.00 93.25 87 SER A C 1
ATOM 678 O O . SER A 1 87 ? -9.667 1.286 15.545 1.00 93.25 87 SER A O 1
ATOM 680 N N . LYS A 1 88 ? -8.981 3.047 14.325 1.00 94.50 88 LYS A N 1
ATOM 681 C CA . LYS A 1 88 ? -8.668 2.295 13.102 1.00 94.50 88 LYS A CA 1
ATOM 682 C C . LYS A 1 88 ? -7.177 2.334 12.818 1.00 94.50 88 LYS A C 1
ATOM 684 O O . LYS A 1 88 ? -6.578 3.410 12.819 1.00 94.50 88 LYS A O 1
ATOM 689 N N . TYR A 1 89 ? -6.611 1.169 12.523 1.00 96.06 89 TYR A N 1
ATOM 690 C CA . TYR A 1 89 ? -5.182 1.006 12.290 1.00 96.06 89 TYR A CA 1
ATOM 691 C C . TYR A 1 89 ? -4.924 0.225 11.003 1.00 96.06 89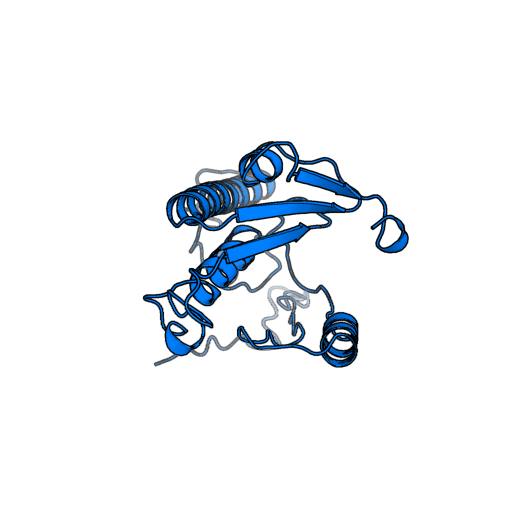 TYR A C 1
ATOM 693 O O . TYR A 1 89 ? -5.607 -0.760 10.726 1.00 96.06 89 TYR A O 1
ATOM 701 N N . ILE A 1 90 ? -3.922 0.657 10.242 1.00 97.50 90 ILE A N 1
ATOM 702 C CA . ILE A 1 90 ? -3.321 -0.096 9.139 1.00 97.50 90 ILE A CA 1
ATOM 703 C C . ILE A 1 90 ? -1.885 -0.402 9.544 1.00 97.50 90 ILE A C 1
ATOM 705 O O . ILE A 1 90 ? -1.160 0.505 9.938 1.00 97.50 90 ILE A O 1
ATOM 709 N N . ILE A 1 91 ? -1.478 -1.663 9.429 1.00 95.50 91 ILE A N 1
ATOM 710 C CA . ILE A 1 91 ? -0.076 -2.074 9.527 1.00 95.50 91 ILE A CA 1
ATOM 711 C C . ILE A 1 91 ? 0.325 -2.531 8.130 1.00 95.50 91 ILE A C 1
ATOM 713 O O . ILE A 1 91 ? -0.146 -3.559 7.645 1.00 95.50 91 ILE A O 1
ATOM 717 N N . PHE A 1 92 ? 1.119 -1.711 7.456 1.00 95.31 92 PHE A N 1
ATOM 718 C CA . PHE A 1 92 ? 1.570 -1.932 6.096 1.00 95.31 92 PHE A CA 1
ATOM 719 C C . PHE A 1 92 ? 2.978 -2.520 6.123 1.00 95.31 92 PHE A C 1
ATOM 721 O O . PHE A 1 92 ? 3.908 -1.886 6.611 1.00 95.31 92 PHE A O 1
ATOM 728 N N . MET A 1 93 ? 3.122 -3.738 5.612 1.00 92.25 93 MET A N 1
ATOM 729 C CA . MET A 1 93 ? 4.378 -4.486 5.625 1.00 92.25 93 MET A CA 1
ATOM 730 C C . MET A 1 93 ? 4.834 -4.739 4.190 1.00 92.25 93 MET A C 1
ATOM 732 O O . MET A 1 93 ? 4.019 -5.158 3.367 1.00 92.25 93 MET A O 1
ATOM 736 N N . THR A 1 94 ? 6.107 -4.483 3.887 1.00 90.69 94 THR A N 1
ATOM 737 C CA . THR A 1 94 ? 6.671 -4.700 2.545 1.00 90.69 94 THR A CA 1
ATOM 738 C C . THR A 1 94 ? 8.149 -5.062 2.611 1.00 90.69 94 THR A C 1
ATOM 740 O O . THR A 1 94 ? 8.894 -4.467 3.379 1.00 90.69 94 THR A O 1
ATOM 743 N N . ASP A 1 95 ? 8.588 -6.000 1.782 1.00 83.19 95 ASP A N 1
ATOM 744 C CA . ASP A 1 95 ? 9.968 -6.501 1.694 1.00 83.19 95 ASP A CA 1
ATOM 745 C C . ASP A 1 95 ? 10.733 -5.996 0.460 1.00 83.19 95 ASP A C 1
ATOM 747 O O . ASP A 1 95 ? 11.939 -6.188 0.343 1.00 83.19 95 ASP A O 1
ATOM 751 N N . GLY A 1 96 ? 10.045 -5.322 -0.461 1.00 78.69 96 GLY A N 1
ATOM 752 C CA . GLY A 1 96 ? 10.673 -4.700 -1.621 1.00 78.69 96 GLY A CA 1
ATOM 753 C C . GLY A 1 96 ? 10.094 -3.340 -1.985 1.00 78.69 96 GLY A C 1
ATOM 754 O O . GLY A 1 96 ? 9.046 -2.911 -1.475 1.00 78.69 96 GLY A O 1
ATOM 755 N N . ALA A 1 97 ? 10.805 -2.664 -2.883 1.00 82.44 97 ALA A N 1
ATOM 756 C CA . ALA A 1 97 ? 10.292 -1.508 -3.590 1.00 82.44 97 ALA A CA 1
ATOM 757 C C . ALA A 1 97 ? 9.100 -1.927 -4.460 1.00 82.44 97 ALA A C 1
ATOM 759 O O . ALA A 1 97 ? 8.894 -3.106 -4.758 1.00 82.44 97 ALA A O 1
ATOM 760 N N . MET A 1 98 ? 8.301 -0.946 -4.868 1.00 86.81 98 MET A N 1
ATOM 761 C CA . MET A 1 98 ? 7.203 -1.195 -5.788 1.00 86.81 98 MET A CA 1
ATOM 762 C C . MET A 1 98 ? 7.740 -1.771 -7.102 1.00 86.81 98 MET A C 1
ATOM 764 O O . MET A 1 98 ? 8.524 -1.120 -7.785 1.00 86.81 98 MET A O 1
ATOM 768 N N . ASP A 1 99 ? 7.278 -2.965 -7.459 1.00 88.81 99 ASP A N 1
ATOM 769 C CA . ASP A 1 99 ? 7.542 -3.5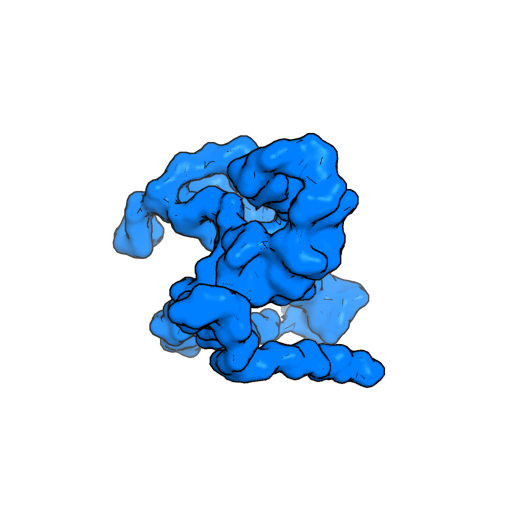91 -8.749 1.00 88.81 99 ASP A CA 1
ATOM 770 C C . ASP A 1 99 ? 6.260 -4.250 -9.234 1.00 88.81 99 ASP A C 1
ATOM 772 O O . ASP A 1 99 ? 5.695 -5.136 -8.597 1.00 88.81 99 ASP A O 1
ATOM 776 N N . THR A 1 100 ? 5.776 -3.776 -10.367 1.00 86.25 100 THR A N 1
ATOM 777 C CA . THR A 1 100 ? 4.472 -4.154 -10.907 1.00 86.25 100 THR A CA 1
ATOM 778 C C . THR A 1 100 ? 4.570 -5.176 -12.036 1.00 86.25 100 THR A C 1
ATOM 780 O O . THR A 1 100 ? 3.544 -5.687 -12.476 1.00 86.25 100 THR A O 1
ATOM 783 N N . GLY A 1 101 ? 5.789 -5.505 -12.487 1.00 84.44 101 GLY A N 1
ATOM 784 C CA . GLY A 1 101 ? 6.020 -6.461 -13.567 1.00 84.44 101 GLY A CA 1
ATOM 785 C C . GLY A 1 101 ? 5.422 -6.042 -14.913 1.00 84.44 101 GLY A C 1
ATOM 786 O O . GLY A 1 101 ? 4.739 -6.839 -15.554 1.00 84.44 101 GLY A O 1
ATOM 787 N N . TRP A 1 102 ? 5.709 -4.801 -15.330 1.00 85.44 102 TRP A N 1
ATOM 788 C CA . TRP A 1 102 ? 5.202 -4.088 -16.523 1.00 85.44 102 TRP A CA 1
ATOM 789 C C . TRP A 1 102 ? 4.829 -4.952 -17.746 1.00 85.44 102 TRP A C 1
ATOM 791 O O . TRP A 1 102 ? 3.754 -4.774 -18.316 1.00 85.44 102 TRP A O 1
ATOM 801 N N . ASP A 1 103 ? 5.692 -5.882 -18.159 1.00 84.19 103 ASP A N 1
ATOM 802 C CA . ASP A 1 103 ? 5.479 -6.774 -19.306 1.00 84.19 103 ASP A CA 1
ATOM 803 C C . ASP A 1 103 ? 5.567 -8.255 -18.954 1.00 84.19 103 ASP A C 1
ATOM 805 O O . ASP A 1 103 ? 5.968 -9.044 -19.795 1.00 84.19 103 ASP A O 1
ATOM 809 N N . THR A 1 104 ? 5.295 -8.665 -17.726 1.00 78.12 104 THR A N 1
ATOM 810 C CA . THR A 1 104 ? 5.398 -10.094 -17.359 1.00 78.12 104 THR A CA 1
ATOM 811 C C . THR A 1 104 ? 4.266 -10.557 -16.457 1.00 78.12 104 THR A C 1
ATOM 813 O O . THR A 1 104 ? 3.984 -11.752 -16.388 1.00 78.12 104 THR A O 1
ATOM 816 N N . LEU A 1 105 ? 3.583 -9.629 -15.785 1.00 78.69 105 LEU A N 1
ATOM 817 C CA . LEU A 1 105 ? 2.529 -9.942 -14.831 1.00 78.69 105 LEU A CA 1
ATOM 818 C C . LEU A 1 105 ? 1.170 -9.510 -15.378 1.00 78.69 105 LEU A C 1
ATOM 820 O O . LEU A 1 105 ? 0.977 -8.353 -15.747 1.00 78.69 105 LEU A O 1
ATOM 824 N N . TYR A 1 106 ? 0.206 -10.436 -15.372 1.00 79.75 106 TYR A N 1
ATOM 825 C CA . TYR A 1 106 ? -1.206 -10.083 -15.517 1.00 79.75 106 TYR A CA 1
ATOM 826 C C . TYR A 1 106 ? -1.718 -9.585 -14.177 1.00 79.75 106 TYR A C 1
ATOM 828 O O . TYR A 1 106 ? -1.684 -10.290 -13.166 1.00 79.75 106 TYR A O 1
ATOM 836 N N . THR A 1 107 ? -2.147 -8.331 -14.160 1.00 79.19 107 THR A N 1
ATOM 837 C CA . THR A 1 107 ? -2.407 -7.596 -12.923 1.00 79.19 107 THR A CA 1
ATOM 838 C C . THR A 1 107 ? -3.869 -7.171 -12.854 1.00 79.19 107 THR A C 1
ATOM 840 O O . THR A 1 107 ? -4.668 -7.448 -13.746 1.00 79.19 107 THR A O 1
ATOM 843 N N . THR A 1 108 ? -4.249 -6.422 -11.815 1.00 81.62 108 THR A N 1
ATOM 844 C CA . THR A 1 108 ? -5.595 -5.825 -11.719 1.00 81.62 108 THR A CA 1
ATOM 845 C C . THR A 1 108 ? -5.925 -4.857 -12.863 1.00 81.62 108 THR A C 1
ATOM 847 O O . THR A 1 108 ? -7.072 -4.430 -12.980 1.00 81.62 108 THR A O 1
ATOM 850 N N . TYR A 1 109 ? -4.924 -4.467 -13.656 1.00 85.19 109 TYR A N 1
ATOM 851 C CA . TYR A 1 109 ? -5.050 -3.579 -14.808 1.00 85.19 109 TYR A CA 1
ATOM 852 C C . TYR A 1 109 ? -4.659 -4.277 -16.125 1.00 85.19 109 TYR A C 1
ATOM 854 O O . TYR A 1 109 ? -4.384 -3.590 -17.102 1.00 85.19 109 TYR A O 1
ATOM 862 N N . GLY A 1 110 ? -4.632 -5.614 -16.149 1.00 83.81 110 GLY A N 1
ATOM 863 C CA . GLY A 1 110 ? -4.119 -6.388 -17.280 1.00 83.81 110 GLY A CA 1
ATOM 864 C C . GLY A 1 110 ? -2.590 -6.396 -17.323 1.00 83.81 110 GLY A C 1
ATOM 865 O O . GLY A 1 110 ? -1.938 -6.228 -16.282 1.00 83.81 110 GLY A O 1
ATOM 866 N N . ILE A 1 111 ? -2.019 -6.606 -18.506 1.00 84.81 111 ILE A N 1
ATOM 867 C CA . ILE A 1 111 ? -0.572 -6.567 -18.742 1.00 84.81 111 ILE A CA 1
ATOM 868 C C . ILE A 1 111 ? -0.229 -5.202 -19.324 1.00 84.81 111 ILE A C 1
ATOM 870 O O . ILE A 1 111 ? -0.562 -4.904 -20.467 1.00 84.81 111 ILE A O 1
ATOM 874 N N . GLU A 1 112 ? 0.450 -4.358 -18.550 1.00 84.69 112 GLU A N 1
ATOM 875 C CA . GLU A 1 112 ? 0.583 -2.931 -18.870 1.00 84.69 112 GLU A CA 1
ATOM 876 C C . GLU A 1 112 ? 1.251 -2.658 -20.225 1.00 84.69 112 GLU A C 1
ATOM 878 O O . GLU A 1 112 ? 0.897 -1.690 -20.901 1.00 84.69 112 GLU A O 1
ATOM 883 N N . ALA A 1 113 ? 2.178 -3.516 -20.653 1.00 82.69 113 ALA A N 1
ATOM 884 C CA . ALA A 1 113 ? 2.798 -3.423 -21.970 1.00 82.69 113 ALA A CA 1
ATOM 885 C C . ALA A 1 113 ? 1.778 -3.471 -23.127 1.00 82.69 113 ALA A C 1
ATOM 887 O O . ALA A 1 113 ? 1.949 -2.755 -24.118 1.00 82.69 113 ALA A O 1
ATOM 888 N N . TRP A 1 114 ? 0.705 -4.252 -22.971 1.00 81.94 114 TRP A N 1
ATOM 889 C CA . TRP A 1 114 ? -0.342 -4.474 -23.972 1.00 81.94 114 TRP A CA 1
ATOM 890 C C . TRP A 1 114 ? -1.586 -3.622 -23.718 1.00 81.94 114 TRP A C 1
ATOM 892 O O . TRP A 1 114 ? -2.059 -2.927 -24.614 1.00 81.94 114 TRP A O 1
ATOM 902 N N . ASP A 1 115 ? -2.083 -3.651 -22.485 1.00 83.31 115 ASP A N 1
ATOM 903 C CA . ASP A 1 115 ? -3.334 -3.023 -22.070 1.00 83.31 115 ASP A CA 1
ATOM 904 C C . ASP A 1 115 ? -3.220 -1.511 -21.870 1.00 83.31 115 ASP A C 1
ATOM 906 O O . ASP A 1 115 ? -4.199 -0.790 -22.061 1.00 83.31 115 ASP A O 1
ATOM 910 N N . ALA A 1 116 ? -2.044 -1.027 -21.451 1.00 85.75 116 ALA A N 1
ATOM 911 C CA . ALA A 1 116 ? -1.775 0.389 -21.208 1.00 85.75 116 ALA A CA 1
ATOM 912 C C . ALA A 1 116 ? -2.843 1.100 -20.343 1.00 85.75 116 ALA A C 1
ATOM 914 O O . ALA A 1 116 ? -3.247 2.229 -20.630 1.00 85.75 116 ALA A O 1
ATOM 915 N N . ARG A 1 117 ? -3.357 0.437 -19.298 1.00 86.50 117 ARG A N 1
ATOM 916 C CA . ARG A 1 117 ? -4.449 0.978 -18.462 1.00 86.50 117 ARG A CA 1
ATOM 917 C C . ARG A 1 117 ? -3.952 1.924 -17.370 1.00 86.50 117 ARG A C 1
ATOM 919 O O . ARG A 1 117 ? -4.757 2.643 -16.770 1.00 86.50 117 ARG A O 1
ATOM 926 N N . VAL A 1 118 ? -2.651 1.933 -17.074 1.00 87.75 118 VAL A N 1
ATOM 927 C CA . VAL A 1 118 ? -2.046 2.803 -16.055 1.00 87.75 118 VAL A CA 1
ATOM 928 C C . VAL A 1 118 ? -1.302 3.981 -16.678 1.00 87.75 118 VAL A C 1
ATOM 930 O O . VAL A 1 118 ? -1.452 5.115 -16.212 1.00 87.75 118 VAL A O 1
ATOM 933 N N . THR A 1 119 ? -0.502 3.715 -17.703 1.00 84.38 119 THR A N 1
ATOM 934 C CA . THR A 1 119 ? 0.307 4.678 -18.454 1.00 84.38 119 THR A CA 1
ATOM 935 C C . THR A 1 119 ? -0.419 5.099 -19.726 1.00 84.38 119 THR A C 1
ATOM 937 O O . THR A 1 119 ? -1.297 4.401 -20.215 1.00 84.38 119 THR A O 1
ATOM 940 N N . ASN A 1 120 ? -0.060 6.247 -20.305 1.00 69.12 120 ASN A N 1
ATOM 941 C CA . ASN A 1 120 ? -0.736 6.756 -21.506 1.00 69.12 120 ASN A CA 1
ATOM 942 C C . ASN A 1 120 ? -0.270 6.063 -22.807 1.00 69.12 120 ASN A C 1
ATOM 944 O O . ASN A 1 120 ? -0.171 6.716 -23.846 1.00 69.12 120 ASN A O 1
ATOM 948 N N . GLY A 1 121 ? 0.051 4.765 -22.739 1.00 57.31 121 GLY A N 1
ATOM 949 C CA . GLY A 1 121 ? 0.262 3.938 -23.922 1.00 57.31 121 GLY A CA 1
ATOM 950 C C . GLY A 1 121 ? 1.412 2.939 -23.861 1.00 57.31 121 GLY A C 1
ATOM 951 O O . GLY A 1 121 ? 2.287 3.078 -24.685 1.00 57.31 121 GLY A O 1
ATOM 952 N N . GLY A 1 122 ? 1.447 1.934 -22.979 1.00 61.62 122 GLY A N 1
ATOM 953 C CA . GLY A 1 122 ? 2.213 0.676 -23.172 1.00 61.62 122 GLY A CA 1
ATOM 954 C C . GLY A 1 122 ? 3.460 0.759 -24.083 1.00 61.62 122 GLY A C 1
ATOM 955 O O . GLY A 1 122 ? 4.392 1.522 -23.819 1.00 61.62 122 GLY A O 1
ATOM 956 N N . TYR A 1 123 ? 3.487 0.024 -25.202 1.00 55.09 123 TYR A N 1
ATOM 957 C CA . TYR A 1 123 ? 4.542 0.164 -26.229 1.00 55.09 123 TYR A CA 1
ATOM 958 C C . TYR A 1 123 ? 4.482 1.467 -27.060 1.00 55.09 123 TYR A C 1
ATOM 960 O O . TYR A 1 123 ? 5.473 1.823 -27.702 1.00 55.09 123 TYR A O 1
ATOM 968 N N . THR A 1 124 ? 3.365 2.198 -27.048 1.00 54.28 124 THR A N 1
ATOM 969 C CA . THR A 1 124 ? 3.133 3.455 -27.792 1.00 54.28 124 THR A CA 1
ATOM 970 C C . THR A 1 124 ? 3.555 4.725 -27.034 1.00 54.28 124 THR A C 1
ATOM 972 O O . THR A 1 124 ? 3.411 5.838 -27.541 1.00 54.28 124 THR A O 1
ATOM 975 N N . SER A 1 125 ? 4.120 4.577 -25.835 1.00 65.94 125 SER A N 1
ATOM 976 C CA . SER A 1 125 ? 4.509 5.671 -24.957 1.00 65.94 125 SER A CA 1
ATOM 977 C C . SER A 1 125 ? 5.638 6.483 -25.588 1.00 65.94 125 SER A C 1
ATOM 979 O O . SER A 1 125 ? 6.543 5.909 -26.199 1.00 65.94 125 SER A O 1
ATOM 981 N N . SER A 1 126 ? 5.699 7.787 -25.314 1.00 64.38 126 SER A N 1
ATOM 982 C CA . SER A 1 126 ? 6.865 8.616 -25.665 1.00 64.38 126 SER A CA 1
ATOM 983 C C . SER A 1 126 ? 8.165 8.159 -24.979 1.00 64.38 126 SER A C 1
ATOM 985 O O . SER A 1 126 ? 9.261 8.490 -25.440 1.00 64.38 126 SER A O 1
ATOM 987 N N . ALA A 1 127 ? 8.067 7.364 -23.906 1.00 74.12 127 ALA A N 1
ATOM 988 C CA . ALA A 1 127 ? 9.193 6.665 -23.302 1.00 74.12 127 ALA A CA 1
ATOM 989 C C . ALA A 1 127 ? 9.763 5.616 -24.276 1.00 74.12 127 ALA A C 1
ATOM 991 O O . ALA A 1 127 ? 9.082 4.686 -24.701 1.00 74.12 127 ALA A O 1
ATOM 992 N N . ARG A 1 128 ? 11.041 5.777 -24.644 1.00 73.44 128 ARG A N 1
ATOM 993 C CA . ARG A 1 128 ? 11.682 5.004 -25.726 1.00 73.44 128 ARG A CA 1
ATOM 994 C C . ARG A 1 128 ? 12.223 3.637 -25.302 1.00 73.44 128 ARG A C 1
ATOM 996 O O . ARG A 1 128 ? 12.528 2.822 -26.166 1.00 73.44 128 ARG A O 1
ATOM 1003 N N . THR A 1 129 ? 12.366 3.380 -24.003 1.00 85.62 129 THR A N 1
ATOM 1004 C CA . THR A 1 129 ? 12.948 2.135 -23.479 1.00 85.62 129 THR A CA 1
ATOM 1005 C C . THR A 1 129 ? 11.970 1.418 -22.557 1.00 85.62 129 THR A C 1
ATOM 1007 O O . THR A 1 129 ? 11.155 2.053 -21.889 1.00 85.62 129 THR A O 1
ATOM 1010 N N . LYS A 1 130 ? 12.087 0.085 -22.476 1.00 84.12 130 LYS A N 1
ATOM 1011 C CA . LYS A 1 130 ? 11.347 -0.736 -21.502 1.00 84.12 130 LYS A CA 1
ATOM 1012 C C . LYS A 1 130 ? 11.517 -0.206 -20.073 1.00 84.12 130 LYS A C 1
ATOM 1014 O O . LYS A 1 130 ? 10.534 -0.040 -19.363 1.00 84.12 130 LYS A O 1
ATOM 1019 N N . ALA A 1 131 ? 12.746 0.138 -19.684 1.00 87.00 131 ALA A N 1
ATOM 1020 C CA . ALA A 1 131 ? 13.036 0.680 -18.357 1.00 87.00 131 ALA A CA 1
ATOM 1021 C C . ALA A 1 131 ? 12.292 1.998 -18.076 1.00 87.00 131 ALA A C 1
ATOM 1023 O O . ALA A 1 131 ? 11.737 2.167 -16.997 1.00 87.00 131 ALA A O 1
ATOM 1024 N N . ALA A 1 132 ? 12.223 2.909 -19.054 1.00 86.31 132 ALA A N 1
ATOM 1025 C CA . ALA A 1 132 ? 11.509 4.174 -18.889 1.00 86.31 132 ALA A CA 1
ATOM 1026 C C . ALA A 1 132 ? 9.984 3.983 -18.778 1.00 86.31 132 ALA A C 1
ATOM 1028 O O . ALA A 1 132 ? 9.332 4.714 -18.041 1.00 86.31 132 ALA A O 1
ATOM 1029 N N . ARG A 1 133 ? 9.420 2.986 -19.472 1.00 85.81 133 ARG A N 1
ATOM 1030 C CA . ARG A 1 133 ? 7.995 2.624 -19.369 1.00 85.81 133 ARG A CA 1
ATOM 1031 C C . ARG A 1 133 ? 7.650 2.020 -18.010 1.00 85.81 133 ARG A C 1
ATOM 1033 O O . ARG A 1 133 ? 6.690 2.461 -17.386 1.00 85.81 133 ARG A O 1
ATOM 1040 N N . LYS A 1 134 ? 8.477 1.080 -17.531 1.00 87.56 134 LYS A N 1
ATOM 1041 C CA . LYS A 1 134 ? 8.369 0.499 -16.181 1.00 87.56 134 LYS A CA 1
ATOM 1042 C C . LYS A 1 134 ? 8.411 1.596 -15.114 1.00 87.56 134 LYS A C 1
ATOM 1044 O O . LYS A 1 134 ? 7.517 1.667 -14.281 1.00 87.56 134 LYS A O 1
ATOM 1049 N N . ALA A 1 135 ? 9.385 2.503 -15.205 1.00 88.44 135 ALA A N 1
ATOM 1050 C CA . ALA A 1 135 ? 9.523 3.606 -14.258 1.00 88.44 135 ALA A CA 1
ATOM 1051 C C . ALA A 1 135 ? 8.318 4.571 -14.270 1.00 88.44 135 ALA A C 1
ATOM 1053 O O . ALA A 1 135 ? 7.887 5.004 -13.205 1.00 88.44 135 ALA A O 1
ATOM 1054 N N . ASP A 1 136 ? 7.738 4.893 -15.437 1.00 87.31 136 ASP A N 1
ATOM 1055 C CA . ASP A 1 136 ? 6.513 5.715 -15.502 1.00 87.31 136 ASP A CA 1
ATOM 1056 C C . ASP A 1 136 ? 5.315 5.000 -14.856 1.00 87.31 136 ASP A C 1
ATOM 1058 O O . ASP A 1 136 ? 4.550 5.616 -14.110 1.00 87.31 136 ASP A O 1
ATOM 1062 N N . GLN A 1 137 ? 5.163 3.693 -15.091 1.00 89.06 137 GLN A N 1
ATOM 1063 C CA . GLN A 1 137 ? 4.114 2.897 -14.453 1.00 89.06 137 GLN A CA 1
ATOM 1064 C C . GLN A 1 137 ? 4.269 2.895 -12.924 1.00 89.06 137 GLN A C 1
ATOM 1066 O O . GLN A 1 137 ? 3.310 3.194 -12.205 1.00 89.06 137 GLN A O 1
ATOM 1071 N N . GLU A 1 138 ? 5.468 2.598 -12.424 1.00 90.88 138 GLU A N 1
ATOM 1072 C CA . GLU A 1 138 ? 5.776 2.573 -10.991 1.00 90.88 138 GLU A CA 1
ATOM 1073 C C . GLU A 1 138 ? 5.562 3.942 -10.348 1.00 90.88 138 GLU A C 1
ATOM 1075 O O . GLU A 1 138 ? 4.896 4.033 -9.321 1.00 90.88 138 GLU A O 1
ATOM 1080 N N . ALA A 1 139 ? 6.004 5.028 -10.990 1.00 90.75 139 ALA A N 1
ATOM 1081 C CA . ALA A 1 139 ? 5.782 6.386 -10.496 1.00 90.75 139 ALA A CA 1
ATOM 1082 C C . ALA A 1 139 ? 4.286 6.714 -10.336 1.00 90.75 139 ALA A C 1
ATOM 1084 O O . ALA A 1 139 ? 3.879 7.365 -9.371 1.00 90.75 139 ALA A O 1
ATOM 1085 N N . ARG A 1 140 ? 3.430 6.236 -11.247 1.00 91.50 140 ARG A N 1
ATOM 1086 C CA . ARG A 1 140 ? 1.973 6.429 -11.154 1.00 91.50 140 ARG A CA 1
ATOM 1087 C C . ARG A 1 140 ? 1.355 5.625 -10.019 1.00 91.50 140 ARG A C 1
ATOM 1089 O O . ARG A 1 140 ? 0.446 6.129 -9.356 1.00 91.50 140 ARG A O 1
ATOM 1096 N N . HIS A 1 141 ? 1.811 4.396 -9.796 1.00 93.50 141 HIS A N 1
ATOM 1097 C CA . HIS A 1 141 ? 1.354 3.591 -8.666 1.00 93.50 141 HIS A CA 1
ATOM 1098 C C . HIS A 1 141 ? 1.860 4.143 -7.329 1.00 93.50 141 HIS A C 1
ATOM 1100 O O . HIS A 1 141 ? 1.067 4.234 -6.396 1.00 93.50 141 HIS A O 1
ATOM 1106 N N . LEU A 1 142 ? 3.103 4.622 -7.245 1.00 93.62 142 LEU A N 1
ATOM 1107 C CA . LEU A 1 142 ? 3.629 5.311 -6.062 1.00 93.62 142 LEU A CA 1
ATOM 1108 C C . LEU A 1 142 ? 2.829 6.578 -5.751 1.00 93.62 142 LEU A C 1
ATOM 1110 O O . LEU A 1 142 ? 2.343 6.737 -4.637 1.00 93.62 142 LEU A O 1
ATOM 1114 N N . ASN A 1 143 ? 2.552 7.418 -6.752 1.00 94.56 143 ASN A N 1
ATOM 1115 C CA . ASN A 1 143 ? 1.709 8.599 -6.554 1.00 94.56 143 ASN A CA 1
ATOM 1116 C C . ASN A 1 143 ? 0.296 8.227 -6.055 1.00 94.56 143 ASN A C 1
ATOM 1118 O O . ASN A 1 143 ? -0.270 8.886 -5.184 1.00 94.56 143 ASN A O 1
ATOM 1122 N N . ARG A 1 144 ? -0.292 7.136 -6.567 1.00 95.75 144 ARG A N 1
ATOM 1123 C CA . ARG A 1 144 ? -1.573 6.621 -6.050 1.00 95.75 144 ARG A CA 1
ATOM 1124 C C . ARG A 1 144 ? -1.448 6.146 -4.606 1.00 95.75 144 ARG A C 1
ATOM 1126 O O . ARG A 1 144 ? -2.352 6.420 -3.821 1.00 95.75 144 ARG A O 1
ATOM 1133 N N . PHE A 1 145 ? -0.373 5.445 -4.259 1.00 97.12 145 PHE A N 1
ATOM 1134 C CA . PHE A 1 145 ? -0.096 5.006 -2.895 1.00 97.12 145 PHE A CA 1
ATOM 1135 C C . PHE A 1 145 ? -0.015 6.201 -1.935 1.00 97.12 145 PHE A C 1
ATOM 1137 O O . PHE A 1 145 ? -0.747 6.224 -0.947 1.00 97.12 145 PHE A O 1
ATOM 1144 N N . ASP A 1 146 ? 0.738 7.245 -2.282 1.00 97.00 146 ASP A N 1
ATOM 1145 C CA . ASP A 1 146 ? 0.890 8.454 -1.461 1.00 97.00 146 ASP A CA 1
ATOM 1146 C C . ASP A 1 146 ? -0.449 9.181 -1.235 1.00 97.00 146 ASP A C 1
ATOM 1148 O O . ASP A 1 146 ? -0.785 9.596 -0.115 1.00 97.00 146 ASP A O 1
ATOM 1152 N N . LEU A 1 147 ? -1.267 9.285 -2.289 1.00 98.06 147 LEU A N 1
ATOM 1153 C CA . LEU A 1 147 ? -2.617 9.846 -2.204 1.00 98.06 147 LEU A CA 1
ATOM 1154 C C . LEU A 1 147 ? -3.527 9.007 -1.297 1.00 98.06 147 LEU A C 1
ATOM 1156 O O . LEU A 1 147 ? -4.276 9.563 -0.491 1.00 98.06 147 LEU A O 1
ATOM 1160 N N . LEU A 1 148 ? -3.452 7.678 -1.395 1.00 98.12 148 LEU A N 1
ATOM 1161 C CA . LEU A 1 148 ? -4.227 6.767 -0.553 1.00 98.12 148 LEU A CA 1
ATOM 1162 C C . LEU A 1 148 ? -3.801 6.859 0.916 1.00 98.12 148 LEU A C 1
ATOM 1164 O O . LEU A 1 148 ? -4.668 6.956 1.782 1.00 98.12 148 LEU A O 1
ATOM 1168 N N . CYS A 1 149 ? -2.500 6.904 1.210 1.00 97.94 149 CYS A N 1
ATOM 1169 C CA . CYS A 1 149 ? -2.005 7.092 2.574 1.00 97.94 149 CYS A CA 1
ATOM 1170 C C . CYS A 1 149 ? -2.468 8.434 3.156 1.00 97.94 149 CYS A C 1
ATOM 1172 O O . CYS A 1 149 ? -2.910 8.507 4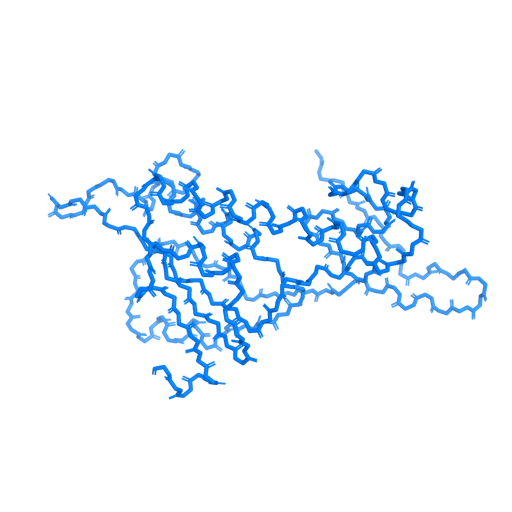.304 1.00 97.94 149 CYS A O 1
ATOM 1174 N N . THR A 1 150 ? -2.430 9.504 2.358 1.00 97.94 150 THR A N 1
ATOM 1175 C CA . THR A 1 150 ? -2.947 10.819 2.766 1.00 97.94 150 THR A CA 1
ATOM 1176 C C . THR A 1 150 ? -4.439 10.760 3.086 1.00 97.94 150 THR A C 1
ATOM 1178 O O . THR A 1 150 ? -4.874 11.287 4.111 1.00 97.94 150 THR A O 1
ATOM 1181 N N . GLU A 1 151 ? -5.227 10.094 2.246 1.00 96.81 151 GLU A N 1
ATOM 1182 C CA . GLU A 1 151 ? -6.668 9.951 2.445 1.00 96.81 151 GLU A CA 1
ATOM 1183 C C . GLU A 1 151 ? -7.011 9.090 3.668 1.00 96.81 151 GLU A C 1
ATOM 1185 O O . GLU A 1 151 ? -7.898 9.440 4.447 1.00 96.81 151 GLU A O 1
ATOM 1190 N N . ALA A 1 152 ? -6.282 7.997 3.892 1.00 96.94 152 ALA A N 1
ATOM 1191 C CA . ALA A 1 152 ? -6.417 7.173 5.088 1.00 96.94 152 ALA A CA 1
ATOM 1192 C C . ALA A 1 152 ? -6.182 7.995 6.366 1.00 96.94 152 ALA A C 1
ATOM 1194 O O . ALA A 1 152 ? -7.023 7.990 7.269 1.00 96.94 152 ALA A O 1
ATOM 1195 N N . LYS A 1 153 ? -5.098 8.782 6.401 1.00 96.56 153 LYS A N 1
ATOM 1196 C CA . LYS A 1 153 ? -4.784 9.678 7.525 1.00 96.56 153 LYS A CA 1
ATOM 1197 C C . LYS A 1 153 ? -5.876 10.727 7.747 1.00 96.56 153 LYS A C 1
ATOM 1199 O O . LYS A 1 153 ? -6.303 10.934 8.880 1.00 96.56 153 LYS A O 1
ATOM 1204 N N . ARG A 1 154 ? -6.400 11.339 6.676 1.00 95.69 154 ARG A N 1
ATOM 1205 C CA . ARG A 1 154 ? -7.529 12.293 6.753 1.00 95.69 154 ARG A CA 1
ATOM 1206 C C . ARG A 1 154 ? -8.803 11.674 7.325 1.00 95.69 154 ARG A C 1
ATOM 1208 O O . ARG A 1 154 ? -9.578 12.372 7.970 1.00 95.69 154 ARG A O 1
ATOM 1215 N N . ARG A 1 155 ? -9.010 10.372 7.125 1.00 93.25 155 ARG A N 1
ATOM 1216 C CA . ARG A 1 155 ? -10.140 9.610 7.685 1.00 93.25 155 ARG A CA 1
ATOM 1217 C C . ARG A 1 155 ? -9.928 9.166 9.136 1.00 93.25 155 ARG A C 1
ATOM 1219 O O . ARG A 1 155 ? -10.755 8.420 9.655 1.00 93.25 155 ARG A O 1
ATOM 1226 N N . GLY A 1 156 ? -8.844 9.595 9.783 1.00 93.81 156 GLY A N 1
ATOM 1227 C CA . GLY A 1 156 ? -8.519 9.216 11.158 1.00 93.81 156 GLY A CA 1
ATOM 1228 C C . GLY A 1 156 ? -7.998 7.784 11.295 1.00 93.81 156 GLY A C 1
ATOM 1229 O O . GLY A 1 156 ? -8.070 7.215 12.380 1.00 93.81 156 GLY A O 1
ATOM 1230 N N . ILE A 1 157 ? -7.499 7.183 10.209 1.00 95.94 157 ILE A N 1
ATOM 1231 C CA . ILE A 1 157 ? -6.842 5.874 10.250 1.00 95.94 157 ILE A CA 1
ATOM 1232 C C . ILE A 1 157 ? -5.361 6.093 10.566 1.00 95.94 157 ILE A C 1
ATOM 1234 O O . ILE A 1 157 ? -4.683 6.853 9.873 1.00 95.94 157 ILE A O 1
ATOM 1238 N N . SER A 1 158 ? -4.858 5.421 11.601 1.00 97.44 158 SER A N 1
ATOM 1239 C CA . SER A 1 158 ? -3.439 5.448 11.955 1.00 97.44 158 SER A CA 1
ATOM 1240 C C . SER A 1 158 ? -2.675 4.373 11.183 1.00 97.44 158 SER A C 1
ATOM 1242 O O . SER A 1 158 ? -3.063 3.207 11.193 1.00 97.44 158 SER A O 1
ATOM 1244 N N . ILE A 1 159 ? -1.602 4.761 10.499 1.00 98.25 159 ILE A N 1
ATOM 1245 C CA . ILE A 1 159 ? -0.826 3.883 9.621 1.00 98.25 159 ILE A CA 1
ATOM 1246 C C . ILE A 1 159 ? 0.550 3.641 10.231 1.00 98.25 159 ILE A C 1
ATOM 1248 O O . ILE A 1 159 ? 1.285 4.591 10.508 1.00 98.25 159 ILE A O 1
ATOM 1252 N N . TRP A 1 160 ? 0.881 2.365 10.381 1.00 97.50 160 TRP A N 1
ATOM 1253 C CA . TRP A 1 160 ? 2.209 1.854 10.678 1.00 97.50 160 TRP A CA 1
ATOM 1254 C C . TRP A 1 160 ? 2.806 1.264 9.409 1.00 97.50 160 TRP A C 1
ATOM 1256 O O . TRP A 1 160 ? 2.105 0.568 8.675 1.00 97.50 160 TRP A O 1
ATOM 1266 N N . VAL A 1 161 ? 4.079 1.531 9.153 1.00 95.88 161 VAL A N 1
ATOM 1267 C CA . VAL A 1 161 ? 4.820 1.011 8.005 1.00 95.88 161 VAL A CA 1
ATOM 1268 C C . VAL A 1 161 ? 6.035 0.252 8.514 1.00 95.88 161 VAL A C 1
ATOM 1270 O O . VAL A 1 161 ? 6.821 0.793 9.287 1.00 95.88 161 VAL A O 1
ATOM 1273 N N . VAL A 1 162 ? 6.182 -0.992 8.068 1.00 93.38 162 VAL A N 1
ATOM 1274 C CA . VAL A 1 162 ? 7.326 -1.851 8.377 1.00 93.38 162 VAL A CA 1
ATOM 1275 C C . VAL A 1 162 ? 7.952 -2.314 7.066 1.00 93.38 162 VAL A C 1
ATOM 1277 O O . VAL A 1 162 ? 7.305 -3.001 6.271 1.00 93.38 162 VAL A O 1
ATOM 1280 N N . ALA A 1 163 ? 9.199 -1.918 6.831 1.00 92.00 163 ALA A N 1
ATOM 1281 C CA . ALA A 1 163 ? 9.984 -2.348 5.682 1.00 92.00 163 ALA A CA 1
ATOM 1282 C C . ALA A 1 163 ? 10.923 -3.497 6.077 1.00 92.00 163 ALA A C 1
ATOM 1284 O O . ALA A 1 163 ? 11.689 -3.362 7.027 1.00 92.00 163 ALA A O 1
ATOM 1285 N N . PHE A 1 164 ? 10.869 -4.614 5.357 1.00 88.50 164 PHE A N 1
ATOM 1286 C CA . PHE A 1 164 ? 11.745 -5.766 5.563 1.00 88.50 164 PHE A CA 1
ATOM 1287 C C . PHE A 1 164 ? 12.882 -5.774 4.553 1.00 88.50 164 PHE A C 1
ATOM 1289 O O . PHE A 1 164 ? 12.637 -5.520 3.379 1.00 88.50 164 PHE A O 1
ATOM 1296 N N . ALA A 1 165 ? 14.100 -6.093 4.998 1.00 79.81 165 ALA A N 1
ATOM 1297 C CA . ALA A 1 165 ? 15.275 -6.287 4.136 1.00 79.81 165 ALA A CA 1
ATOM 1298 C C . ALA A 1 165 ? 15.598 -5.120 3.166 1.00 79.81 165 ALA A C 1
ATOM 1300 O O . ALA A 1 165 ? 16.347 -5.292 2.204 1.00 79.81 165 ALA A O 1
ATOM 1301 N N . GLN A 1 166 ? 15.045 -3.931 3.415 1.00 80.19 166 GLN A N 1
ATOM 1302 C CA . GLN A 1 166 ? 15.251 -2.716 2.633 1.00 80.19 166 GLN A CA 1
ATOM 1303 C C . GLN A 1 166 ? 15.109 -1.480 3.525 1.00 80.19 166 GLN A C 1
ATOM 1305 O O . GLN A 1 166 ? 14.425 -1.511 4.553 1.00 80.19 166 GLN A O 1
ATOM 1310 N N . ASP A 1 167 ? 15.680 -0.368 3.073 1.00 86.31 167 ASP A N 1
ATOM 1311 C CA . ASP A 1 167 ? 15.462 0.931 3.695 1.00 86.31 167 ASP A CA 1
ATOM 1312 C C . ASP A 1 167 ? 14.049 1.462 3.416 1.00 86.31 167 ASP A C 1
ATOM 1314 O O . ASP A 1 167 ? 13.430 1.190 2.381 1.00 86.31 167 ASP A O 1
ATOM 1318 N N . LEU A 1 168 ? 13.539 2.280 4.336 1.00 86.12 168 LEU A N 1
ATOM 1319 C CA . LEU A 1 168 ? 12.310 3.030 4.106 1.00 86.12 168 LEU A CA 1
ATOM 1320 C C . LEU A 1 168 ? 12.534 4.063 2.995 1.00 86.12 168 LEU A C 1
ATOM 1322 O O . LEU A 1 168 ? 13.318 4.998 3.145 1.00 86.12 168 LEU A O 1
ATOM 1326 N N . THR A 1 169 ? 11.793 3.933 1.897 1.00 90.44 169 THR A N 1
ATOM 1327 C CA . THR A 1 169 ? 11.728 4.975 0.863 1.00 90.44 169 THR A CA 1
ATOM 1328 C C . THR A 1 169 ? 10.995 6.218 1.380 1.00 90.44 169 THR A C 1
ATOM 1330 O O . THR A 1 169 ? 10.271 6.157 2.381 1.00 90.44 169 THR A O 1
ATOM 1333 N N . ASP A 1 170 ? 11.118 7.345 0.672 1.00 92.06 170 ASP A N 1
ATOM 1334 C CA . ASP A 1 170 ? 10.393 8.578 1.013 1.00 92.06 170 ASP A CA 1
ATOM 1335 C C . ASP A 1 170 ? 8.874 8.357 1.055 1.00 92.06 170 ASP A C 1
ATOM 1337 O O . ASP A 1 170 ? 8.221 8.765 2.014 1.00 92.06 170 ASP A O 1
ATOM 1341 N N . SER A 1 171 ? 8.309 7.647 0.071 1.00 92.38 171 SER A N 1
ATOM 1342 C CA . SER A 1 171 ? 6.879 7.306 0.040 1.00 92.38 171 SER A CA 1
ATOM 1343 C C . SER A 1 171 ? 6.468 6.403 1.209 1.00 92.38 171 SER A C 1
ATOM 1345 O O . SER A 1 171 ? 5.433 6.638 1.834 1.00 92.38 171 SER A O 1
ATOM 1347 N N . LEU A 1 172 ? 7.274 5.392 1.565 1.00 93.06 172 LEU A N 1
ATOM 1348 C CA . LEU A 1 172 ? 6.983 4.518 2.711 1.00 93.06 172 LEU A CA 1
ATOM 1349 C C . LEU A 1 172 ? 7.028 5.296 4.033 1.00 93.06 172 LEU A C 1
ATOM 1351 O O . LEU A 1 172 ? 6.097 5.207 4.836 1.00 93.06 172 LEU A O 1
ATOM 1355 N N . SER A 1 173 ? 8.058 6.121 4.217 1.00 93.75 173 S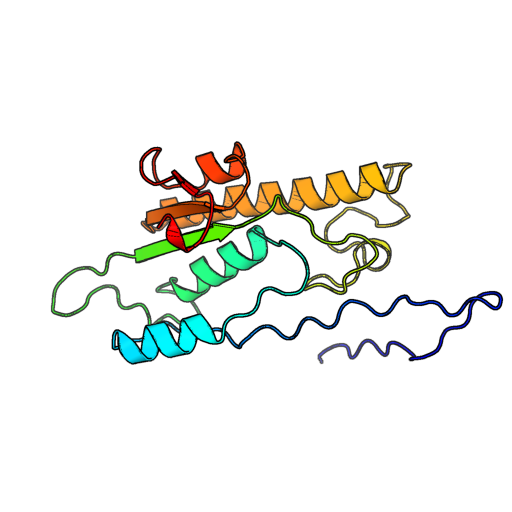ER A N 1
ATOM 1356 C CA . SER A 1 173 ? 8.208 6.992 5.387 1.00 93.75 173 SER A CA 1
ATOM 1357 C C . SER A 1 173 ? 7.058 7.995 5.497 1.00 93.75 173 SER A C 1
ATOM 1359 O O . SER A 1 173 ? 6.473 8.168 6.565 1.00 93.75 173 SER A O 1
ATOM 1361 N N . ALA A 1 174 ? 6.688 8.633 4.384 1.00 94.88 174 ALA A N 1
ATOM 1362 C CA . ALA A 1 174 ? 5.605 9.608 4.331 1.00 94.88 174 ALA A CA 1
ATOM 1363 C C . ALA A 1 174 ? 4.217 8.970 4.491 1.00 94.88 174 ALA A C 1
ATOM 1365 O O . ALA A 1 174 ? 3.274 9.645 4.923 1.00 94.88 174 ALA A O 1
ATOM 1366 N N . CYS A 1 175 ? 4.061 7.688 4.150 1.00 96.69 175 CYS A N 1
ATOM 1367 C CA . CYS A 1 175 ? 2.800 6.979 4.314 1.00 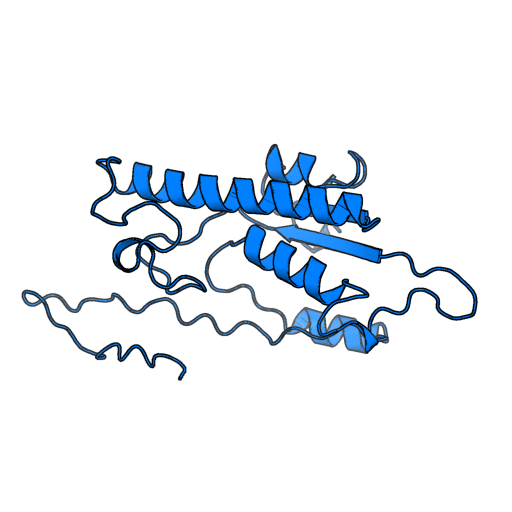96.69 175 CYS A CA 1
ATOM 1368 C C . CYS A 1 175 ? 2.448 6.769 5.794 1.00 96.69 175 CYS A C 1
ATOM 1370 O O . CYS A 1 175 ? 1.280 6.935 6.161 1.00 96.69 175 CYS A O 1
ATOM 1372 N N . ALA A 1 176 ? 3.438 6.484 6.647 1.00 97.12 176 ALA A N 1
ATOM 1373 C CA . ALA A 1 176 ? 3.236 6.350 8.086 1.00 97.12 176 ALA A CA 1
ATOM 1374 C C . ALA A 1 176 ? 2.570 7.600 8.689 1.00 97.12 176 ALA A C 1
ATOM 1376 O O . ALA A 1 176 ? 2.725 8.734 8.218 1.00 97.12 176 ALA A O 1
ATOM 1377 N N . SER A 1 177 ? 1.773 7.401 9.740 1.00 96.75 177 SER A N 1
ATOM 1378 C CA . SER A 1 177 ? 1.052 8.503 10.386 1.00 96.75 177 SER A CA 1
ATOM 1379 C C . SER A 1 177 ? 1.974 9.443 11.170 1.00 96.75 177 SER A C 1
ATOM 1381 O O . SER A 1 177 ? 1.648 10.622 11.303 1.00 96.75 177 SER A O 1
ATOM 1383 N N . ASN A 1 178 ? 3.125 8.960 11.640 1.00 93.94 178 ASN A N 1
ATOM 1384 C CA . ASN A 1 178 ? 4.233 9.770 12.147 1.00 93.94 178 ASN A CA 1
ATOM 1385 C C . ASN A 1 178 ? 5.560 8.988 12.070 1.00 93.94 178 ASN A C 1
ATOM 1387 O O . ASN A 1 178 ? 5.559 7.795 11.774 1.00 93.94 178 ASN A O 1
ATOM 1391 N N . ALA A 1 179 ? 6.680 9.655 12.369 1.00 90.25 179 ALA A N 1
ATOM 1392 C CA . ALA A 1 179 ? 8.022 9.072 12.272 1.00 90.25 179 ALA A CA 1
ATOM 1393 C C . ALA A 1 179 ? 8.236 7.841 13.173 1.00 90.25 179 ALA A C 1
ATOM 1395 O O . ALA A 1 179 ? 8.963 6.934 12.794 1.00 90.25 179 ALA A O 1
ATOM 1396 N N . ASN A 1 180 ? 7.560 7.764 14.323 1.00 93.00 180 ASN A N 1
ATOM 1397 C CA . ASN A 1 180 ? 7.660 6.614 15.232 1.00 93.00 180 ASN A CA 1
ATOM 1398 C C . ASN A 1 180 ? 6.802 5.422 14.776 1.00 93.00 180 ASN A C 1
ATOM 1400 O O . ASN A 1 180 ? 6.774 4.392 15.444 1.00 93.00 180 ASN A O 1
ATOM 1404 N N . GLN A 1 181 ? 6.063 5.577 13.677 1.00 94.94 181 GLN A N 1
ATOM 1405 C CA . GLN A 1 181 ? 5.229 4.542 13.075 1.00 94.94 181 GLN A CA 1
ATOM 1406 C C . GLN A 1 181 ? 5.808 4.038 11.751 1.00 94.94 181 GLN A C 1
ATOM 1408 O O . GLN A 1 181 ? 5.114 3.343 11.015 1.00 94.94 181 GLN A O 1
ATOM 1413 N N . ALA A 1 182 ? 7.057 4.383 11.446 1.00 94.19 182 ALA A N 1
ATOM 1414 C CA . ALA A 1 182 ? 7.820 3.812 10.350 1.00 94.19 182 ALA A CA 1
ATOM 1415 C C . ALA A 1 182 ? 9.043 3.095 10.930 1.00 94.19 182 ALA A C 1
ATOM 1417 O O . ALA A 1 182 ? 9.790 3.682 11.713 1.00 94.19 182 ALA A O 1
ATOM 1418 N N . SER A 1 183 ? 9.248 1.835 10.560 1.00 91.94 183 SER A N 1
ATOM 1419 C CA . SER A 1 183 ? 10.417 1.065 10.979 1.00 91.94 183 SER A CA 1
ATOM 1420 C C . SER A 1 183 ? 10.942 0.176 9.859 1.00 91.94 183 SER A C 1
ATOM 1422 O O . SER A 1 183 ? 10.212 -0.208 8.944 1.00 91.94 183 SER A O 1
ATOM 1424 N N . THR A 1 184 ? 12.223 -0.158 9.951 1.00 90.88 184 THR A N 1
ATOM 1425 C CA . THR A 1 184 ? 12.833 -1.252 9.198 1.00 90.88 184 THR A CA 1
ATOM 1426 C C . THR A 1 184 ? 12.941 -2.486 10.092 1.00 90.88 184 THR A C 1
ATOM 1428 O O . THR A 1 184 ? 12.908 -2.382 11.322 1.00 90.88 184 THR A O 1
ATOM 1431 N N . SER A 1 185 ? 13.025 -3.662 9.485 1.00 85.88 185 SER A N 1
ATOM 1432 C CA . SER A 1 185 ? 13.237 -4.930 10.172 1.00 85.88 185 SER A CA 1
ATOM 1433 C C . SER A 1 185 ? 14.063 -5.858 9.285 1.00 85.88 185 SER A C 1
ATOM 1435 O O . SER A 1 185 ? 13.843 -5.932 8.075 1.00 85.88 185 SER A O 1
ATOM 1437 N N . ASP A 1 186 ? 15.033 -6.550 9.876 1.00 76.00 186 ASP A N 1
ATOM 1438 C CA . ASP A 1 186 ? 15.932 -7.427 9.122 1.00 76.00 186 ASP A CA 1
ATOM 1439 C C . ASP A 1 186 ? 15.253 -8.756 8.752 1.00 76.00 186 ASP A C 1
ATOM 1441 O O . ASP A 1 186 ? 15.485 -9.287 7.666 1.00 76.00 186 ASP A O 1
ATOM 1445 N N . ASP A 1 187 ? 14.370 -9.275 9.613 1.00 68.44 187 ASP A N 1
ATOM 1446 C CA . ASP A 1 187 ? 13.598 -10.497 9.380 1.00 68.44 187 ASP A CA 1
ATOM 1447 C C . ASP A 1 187 ? 12.378 -10.618 10.322 1.00 68.44 187 ASP A C 1
ATOM 1449 O O . ASP A 1 187 ? 12.139 -9.784 11.194 1.00 68.44 187 ASP A O 1
ATOM 1453 N N . GLN A 1 188 ? 11.588 -11.687 10.158 1.00 64.25 188 GLN A N 1
ATOM 1454 C CA . GLN A 1 188 ? 10.441 -11.978 11.028 1.00 64.25 188 GLN A CA 1
ATOM 1455 C C . GLN A 1 188 ? 10.831 -12.188 12.505 1.00 64.25 188 GLN A C 1
ATOM 1457 O O . GLN A 1 188 ? 10.004 -11.947 13.383 1.00 64.25 188 GLN A O 1
ATOM 1462 N N . ALA A 1 189 ? 12.040 -12.678 12.792 1.00 62.56 189 ALA A N 1
ATOM 1463 C CA . ALA A 1 189 ? 12.501 -12.942 14.154 1.00 62.56 189 ALA A CA 1
ATOM 1464 C C . ALA A 1 189 ? 12.917 -11.660 14.897 1.00 62.56 189 ALA A C 1
ATOM 1466 O O . ALA A 1 189 ? 12.997 -11.673 16.125 1.00 62.56 189 ALA A O 1
ATOM 1467 N N . ALA A 1 190 ? 13.153 -10.567 14.169 1.00 58.41 190 ALA A N 1
ATOM 1468 C CA . ALA A 1 190 ? 13.517 -9.260 14.705 1.00 58.41 190 ALA A CA 1
ATOM 1469 C C . ALA A 1 190 ? 12.316 -8.380 15.128 1.00 58.41 190 ALA A C 1
ATOM 1471 O O . ALA A 1 190 ? 12.533 -7.240 15.547 1.00 58.41 190 ALA A O 1
ATOM 1472 N N . LEU A 1 191 ? 11.072 -8.873 15.013 1.00 56.81 191 LEU A N 1
ATOM 1473 C CA . LEU A 1 191 ? 9.826 -8.174 15.392 1.00 56.81 191 LEU A CA 1
ATOM 1474 C C . LEU A 1 191 ? 9.340 -8.487 16.812 1.00 56.81 191 LEU A C 1
ATOM 1476 O O . LEU A 1 191 ? 9.345 -9.675 17.207 1.00 56.81 191 LEU A O 1
#

Radius of gyration: 19.29 Å; chains: 1; bounding box: 37×34×59 Å

Sequence (191 aa):
MPEVEYMPEDLQFNGQLEDYKPQVACPTEARRLQSWSRDALSTYLNTLRATGGTYHDNGMRWAIRMLSGSGVFSSDNPATFGGMPVSKYIIFMTDGAMDTGWDTLYTTYGIEAWDARVTNGGYTSSARTKAARKADQEARHLNRFDLLCTEAKRRGISIWVVAFAQDLTDSLSACASNANQASTSDDQAAL

Foldseek 3Di:
DPDPPDDPCADDDPPDGPPLPAFPDDFDDDDAQDDDDPVRVVVSVVRTDDDAFAQLLVVLVVLCQSQDCPHPNVVNHDCDDPNHGDAAEAEAEEADQGFHQQQRHQDPQGRCLPNVRQHPHRPPDPPPDPVSSRVSSSVSSLVSNLVSLVVCVVVNYAYAYEYENDDQDPSRCSSGNHNVRYYYDDDPVRD

Secondary structure (DSSP, 8-state):
--------TT--BTTB----------PPPP--S----HHHHHHHHHH----S-B-HHHHHHHHHHHT-TTSTTGGG--SEETTEEPPEEEEEEESS--B--TTT--BBTB-HHHH-SSSS-GGGSS--SHHHHHHHHHHHHHHHHHHHHHHHHHTTEEEEEEEESSPPPHHHHHHSSSGGGEEEESSGGG-

pLDDT: mean 82.45, std 17.21, range [28.77, 98.25]